Protein AF-A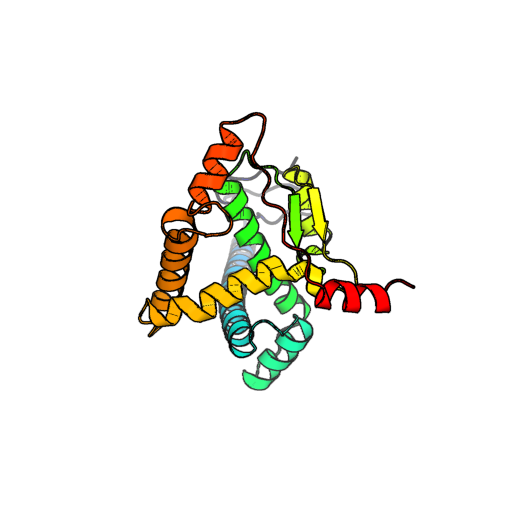0A349YNX0-F1 (afdb_monomer_lite)

Structure (mmCIF, N/CA/C/O backbone):
data_AF-A0A349YNX0-F1
#
_entry.id   AF-A0A349YNX0-F1
#
loop_
_atom_site.group_PDB
_atom_site.id
_atom_site.type_symbol
_atom_site.label_atom_id
_atom_site.label_alt_id
_atom_site.label_comp_id
_atom_site.label_asym_id
_atom_site.label_entity_id
_atom_site.label_seq_id
_atom_site.pdbx_PDB_ins_code
_atom_site.Cartn_x
_atom_site.Cartn_y
_atom_site.Cartn_z
_atom_site.occupancy
_atom_site.B_iso_or_equiv
_atom_site.auth_seq_id
_atom_site.auth_comp_id
_atom_site.auth_asym_id
_atom_site.auth_atom_id
_atom_site.pdbx_PDB_model_num
ATOM 1 N N . MET A 1 1 ? -2.231 28.593 16.234 1.00 31.50 1 MET A N 1
ATOM 2 C CA . MET A 1 1 ? -0.872 28.040 16.416 1.00 31.50 1 MET A CA 1
ATOM 3 C C . MET A 1 1 ? -0.968 26.924 17.454 1.00 31.50 1 MET A C 1
ATOM 5 O O . MET A 1 1 ? -1.123 27.228 18.629 1.00 31.50 1 MET A O 1
ATOM 9 N N . LYS A 1 2 ? -1.035 25.654 17.027 1.00 27.34 2 LYS A N 1
ATOM 10 C CA . LYS A 1 2 ? -1.048 24.500 17.945 1.00 27.34 2 LYS A CA 1
ATOM 11 C C . LYS A 1 2 ? 0.380 24.307 18.458 1.00 27.34 2 LYS A C 1
ATOM 13 O O . LYS A 1 2 ? 1.282 24.160 17.640 1.00 27.34 2 LYS A O 1
ATOM 18 N N . LYS A 1 3 ? 0.586 24.406 19.771 1.00 32.72 3 LYS A N 1
ATOM 19 C CA . LYS A 1 3 ? 1.890 24.200 20.412 1.00 32.72 3 LYS A CA 1
ATOM 20 C C . LYS A 1 3 ? 1.890 22.797 21.017 1.00 32.72 3 LYS A C 1
ATOM 22 O O . LYS A 1 3 ? 1.074 22.531 21.892 1.00 32.72 3 LYS A O 1
ATOM 27 N N . TYR A 1 4 ? 2.734 21.926 20.475 1.00 32.94 4 TYR A N 1
ATOM 28 C CA . TYR A 1 4 ? 2.980 20.572 20.968 1.00 32.94 4 TYR A CA 1
ATOM 29 C C . TYR A 1 4 ? 3.951 20.629 22.161 1.00 32.94 4 TYR A C 1
ATOM 31 O O . TYR A 1 4 ? 4.889 21.428 22.142 1.00 32.94 4 TYR A O 1
ATOM 39 N N . ASP A 1 5 ? 3.708 19.804 23.179 1.00 34.19 5 ASP A N 1
ATOM 40 C CA . ASP A 1 5 ? 4.679 19.417 24.213 1.00 34.19 5 ASP A CA 1
ATOM 41 C C . ASP A 1 5 ? 5.443 18.179 23.709 1.00 34.19 5 ASP A C 1
ATOM 43 O O . ASP A 1 5 ? 4.868 17.325 23.037 1.00 34.19 5 ASP A O 1
ATOM 47 N N . SER A 1 6 ? 6.726 18.095 24.054 1.00 40.53 6 SER A N 1
ATOM 48 C CA . SER A 1 6 ? 7.658 16.973 23.887 1.00 40.53 6 SER A CA 1
ATOM 49 C C . SER A 1 6 ? 7.164 15.547 24.203 1.00 40.53 6 SER A C 1
ATOM 51 O O . SER A 1 6 ? 7.862 14.614 23.817 1.00 40.53 6 SER A O 1
ATOM 53 N N . ASN A 1 7 ? 6.009 15.349 24.854 1.00 41.59 7 ASN A N 1
ATOM 54 C CA . ASN A 1 7 ? 5.479 14.021 25.215 1.00 41.59 7 ASN A CA 1
ATOM 55 C C . ASN A 1 7 ? 4.074 13.668 24.668 1.00 41.59 7 ASN A C 1
ATOM 57 O O . ASN A 1 7 ? 3.500 12.678 25.113 1.00 41.59 7 ASN A O 1
ATOM 61 N N . ASP A 1 8 ? 3.508 14.423 23.717 1.00 38.16 8 ASP A N 1
ATOM 62 C CA . ASP A 1 8 ? 2.264 14.070 22.986 1.00 38.16 8 ASP A CA 1
ATOM 63 C C . ASP A 1 8 ? 1.015 13.701 23.843 1.00 38.16 8 ASP A C 1
ATOM 65 O O . ASP A 1 8 ? 0.043 13.136 23.337 1.00 38.16 8 ASP A O 1
ATOM 69 N N . GLU A 1 9 ? 0.957 14.060 25.132 1.00 39.84 9 GLU A N 1
ATOM 70 C CA . GLU A 1 9 ? -0.250 13.879 25.949 1.00 39.84 9 GLU A CA 1
ATOM 71 C C . GLU A 1 9 ? -1.154 15.128 25.868 1.00 39.84 9 GLU A C 1
ATOM 73 O O . GLU A 1 9 ? -0.882 16.171 26.460 1.00 39.84 9 GLU A O 1
ATOM 78 N N . GLU A 1 10 ? -2.268 15.032 25.124 1.00 42.59 10 GLU A N 1
ATOM 79 C CA . GLU A 1 10 ? -3.348 16.035 25.125 1.00 42.59 10 GLU A CA 1
ATOM 80 C C . GLU A 1 10 ? -3.893 16.234 26.551 1.00 42.59 10 GLU A C 1
ATOM 82 O O . GLU A 1 10 ? -4.735 15.464 27.030 1.00 42.59 10 GLU A O 1
ATOM 87 N N . GLY A 1 11 ? -3.429 17.292 27.212 1.00 43.34 11 GLY A N 1
ATOM 88 C CA . GLY A 1 11 ? -3.969 17.782 28.467 1.00 43.34 11 GLY A CA 1
ATOM 89 C C . GLY A 1 11 ? -5.394 18.322 28.304 1.00 43.34 11 GLY A C 1
ATOM 90 O O . GLY A 1 11 ? -5.677 19.117 27.410 1.00 43.34 11 GLY A O 1
ATOM 91 N N . LEU A 1 12 ? -6.307 17.902 29.183 1.00 45.59 12 LEU A N 1
ATOM 92 C CA . LEU A 1 12 ? -7.697 18.367 29.213 1.00 45.59 12 LEU A CA 1
ATOM 93 C C . LEU A 1 12 ? -7.764 19.902 29.346 1.00 45.59 12 LEU A C 1
ATOM 95 O O . LEU A 1 12 ? -7.256 20.479 30.310 1.00 45.59 12 LEU A O 1
ATOM 99 N N . HIS A 1 13 ? -8.400 20.560 28.374 1.00 40.66 13 HIS A N 1
ATOM 100 C CA . HIS A 1 13 ? -8.677 21.997 28.402 1.00 40.66 13 HIS A CA 1
ATOM 101 C C . HIS A 1 13 ? -9.847 22.302 29.351 1.00 40.66 13 HIS A C 1
ATOM 103 O O . HIS A 1 13 ? -10.908 21.683 29.241 1.00 40.66 13 HIS A O 1
ATOM 109 N N . ASP A 1 14 ? -9.705 23.291 30.241 1.00 43.53 14 ASP A N 1
ATOM 110 C CA . ASP A 1 14 ? -10.876 23.911 30.871 1.00 43.53 14 ASP A CA 1
ATOM 111 C C . ASP A 1 14 ? -11.629 24.792 29.845 1.00 43.53 14 ASP A C 1
ATOM 113 O O . ASP A 1 14 ? -11.115 25.102 28.767 1.00 43.53 14 ASP A O 1
ATOM 117 N N . ARG A 1 15 ? -12.857 25.234 30.159 1.00 42.59 15 ARG A N 1
ATOM 118 C CA . ARG A 1 15 ? -13.664 26.097 29.262 1.00 42.59 15 ARG A CA 1
ATOM 119 C C . ARG A 1 15 ? -13.023 27.473 28.959 1.00 42.59 15 ARG A C 1
ATOM 121 O O . ARG A 1 15 ? -13.626 28.259 28.235 1.00 42.59 15 ARG A O 1
ATOM 128 N N . ARG A 1 16 ? -11.846 27.785 29.518 1.00 48.62 16 ARG A N 1
ATOM 129 C CA . ARG A 1 16 ? -11.095 29.044 29.382 1.00 48.62 16 ARG A CA 1
ATOM 130 C C . ARG A 1 16 ? -9.661 28.843 28.851 1.00 48.62 16 ARG A C 1
ATOM 132 O O . ARG A 1 16 ? -8.942 29.824 28.700 1.00 48.62 16 ARG A O 1
ATOM 139 N N . GLY A 1 17 ? -9.258 27.615 28.514 1.00 49.84 17 GLY A N 1
ATOM 140 C CA . GLY A 1 17 ? -7.968 27.301 27.898 1.00 49.84 17 GLY A CA 1
ATOM 141 C C . GLY A 1 17 ? -6.749 27.333 28.830 1.00 49.84 17 GLY A C 1
ATOM 142 O O . GLY A 1 17 ? -5.629 27.350 28.320 1.00 49.84 17 GLY A O 1
ATOM 143 N N . HIS A 1 18 ? -6.912 27.324 30.159 1.00 48.81 18 HIS A N 1
ATOM 144 C CA . HIS A 1 18 ? -5.773 27.290 31.090 1.00 48.81 18 HIS A CA 1
ATOM 145 C C . HIS A 1 18 ? -5.433 25.874 31.568 1.00 48.81 18 HIS A C 1
ATOM 147 O O . HIS A 1 18 ? -6.306 25.091 31.940 1.00 48.81 18 HIS A O 1
ATOM 153 N N . HIS A 1 19 ? -4.136 25.554 31.581 1.00 54.44 19 HIS A N 1
ATOM 154 C CA . HIS A 1 19 ? -3.622 24.276 32.061 1.00 54.44 19 HIS A CA 1
ATOM 155 C C . HIS A 1 19 ? -3.246 24.384 33.547 1.00 54.44 19 HIS A C 1
ATOM 157 O O . HIS A 1 19 ? -2.450 25.243 33.928 1.00 54.44 19 HIS A O 1
ATOM 163 N N . LYS A 1 20 ? -3.840 23.538 34.400 1.00 57.78 20 LYS A N 1
ATOM 164 C CA . LYS A 1 20 ? -3.436 23.404 35.808 1.00 57.78 20 LYS A CA 1
ATOM 165 C C . LYS A 1 20 ? -2.251 22.444 35.891 1.00 57.78 20 LYS A C 1
ATOM 167 O O . LYS A 1 20 ? -2.395 21.291 35.482 1.00 57.78 20 LYS A O 1
ATOM 172 N N . THR A 1 21 ? -1.133 22.931 36.422 1.00 58.25 21 THR A N 1
ATOM 173 C CA . THR A 1 21 ? 0.054 22.138 36.773 1.00 58.25 21 THR A CA 1
ATOM 174 C C . THR A 1 21 ? -0.306 21.106 37.853 1.00 58.25 21 THR A C 1
ATOM 176 O O . THR A 1 21 ? -1.230 21.354 38.626 1.00 58.25 21 THR A O 1
ATOM 179 N N . ASP A 1 22 ? 0.341 19.936 37.883 1.00 57.41 22 ASP A N 1
ATOM 180 C CA . ASP A 1 22 ? -0.080 18.780 38.708 1.00 57.41 22 ASP A CA 1
ATOM 181 C C . ASP A 1 22 ? -0.143 19.060 40.222 1.00 57.41 22 ASP A C 1
ATOM 183 O O . ASP A 1 22 ? -0.936 18.459 40.949 1.00 57.41 22 ASP A O 1
ATOM 187 N N . ASP A 1 23 ? 0.635 20.026 40.697 1.00 62.84 23 ASP A N 1
ATOM 188 C CA . ASP A 1 23 ? 0.637 20.605 42.044 1.00 62.84 23 ASP A CA 1
ATOM 189 C C . ASP A 1 23 ? -0.645 21.395 42.389 1.00 62.84 23 ASP A C 1
ATOM 191 O O . ASP A 1 23 ? -0.946 21.598 43.562 1.00 62.84 23 ASP A O 1
ATOM 195 N N . LYS A 1 24 ? -1.442 21.793 41.389 1.00 63.94 24 LYS A N 1
ATOM 196 C CA . LYS A 1 24 ? -2.710 22.542 41.528 1.00 63.94 24 LYS A CA 1
ATOM 197 C C . LYS A 1 24 ? -3.960 21.684 41.299 1.00 63.94 24 LYS A C 1
ATOM 199 O O . LYS A 1 24 ? -5.064 22.224 41.167 1.00 63.94 24 LYS A O 1
ATOM 204 N N . VAL A 1 25 ? -3.789 20.370 41.175 1.00 64.81 25 VAL A N 1
ATOM 205 C CA . VAL A 1 25 ? -4.842 19.412 40.821 1.00 64.81 25 VAL A CA 1
ATOM 206 C C . VAL A 1 25 ? -5.159 18.557 42.043 1.00 64.81 25 VAL A C 1
ATOM 208 O O . VAL A 1 25 ? -4.276 17.871 42.559 1.00 64.81 25 VAL A O 1
ATOM 211 N N . ASP A 1 26 ? -6.411 18.611 42.499 1.00 78.94 26 ASP A N 1
ATOM 212 C CA . ASP A 1 26 ? -6.897 17.765 43.591 1.00 78.94 26 ASP A CA 1
ATOM 213 C C . ASP A 1 26 ? -6.900 16.273 43.206 1.00 78.94 26 ASP A C 1
ATOM 215 O O . ASP A 1 26 ? -6.782 15.894 42.037 1.00 78.94 26 ASP A O 1
ATOM 219 N N . GLU A 1 27 ? -7.003 15.403 44.209 1.00 79.25 27 GLU A N 1
ATOM 220 C CA . GLU A 1 27 ? -6.948 13.949 44.025 1.00 79.25 27 GLU A CA 1
ATOM 221 C C . GLU A 1 27 ? -8.047 13.427 43.083 1.00 79.25 27 GLU A C 1
ATOM 223 O O . GLU A 1 27 ? -7.797 12.550 42.255 1.00 79.25 27 GLU A O 1
ATOM 228 N N . LEU A 1 28 ? -9.246 14.019 43.131 1.00 77.25 28 LEU A N 1
ATOM 229 C CA . LEU A 1 28 ? -10.367 13.639 42.272 1.00 77.25 28 LEU A CA 1
ATOM 230 C C . LEU A 1 28 ? -10.074 13.929 40.794 1.00 77.25 28 LEU A C 1
ATOM 232 O O . LEU A 1 28 ? -10.371 13.111 39.920 1.00 77.25 28 LEU A O 1
ATOM 236 N N . GLU A 1 29 ? -9.492 15.085 40.495 1.00 74.75 29 GLU A N 1
ATOM 237 C CA . GLU A 1 29 ? -9.129 15.477 39.140 1.00 74.75 29 GLU A CA 1
ATOM 238 C C . GLU A 1 29 ? -7.918 14.678 38.623 1.00 74.75 29 GLU A C 1
ATOM 240 O O . GLU A 1 29 ? -7.895 14.309 37.445 1.00 74.75 29 GLU A O 1
ATOM 245 N N . ARG A 1 30 ? -6.971 14.292 39.493 1.00 75.19 30 ARG A N 1
ATOM 246 C CA . ARG A 1 30 ? -5.906 13.327 39.145 1.00 75.19 30 ARG A CA 1
ATOM 247 C C . ARG A 1 30 ? -6.486 11.970 38.745 1.00 75.19 30 ARG A C 1
ATOM 249 O O . ARG A 1 30 ? -6.187 11.479 37.657 1.00 75.19 30 ARG A O 1
ATOM 256 N N . LEU A 1 31 ? -7.389 11.416 39.555 1.00 79.06 31 LEU A N 1
ATOM 257 C CA . LEU A 1 31 ? -8.053 10.140 39.269 1.00 79.06 31 LEU A CA 1
ATOM 258 C C . LEU A 1 31 ? -8.890 10.186 37.984 1.00 79.06 31 LEU A C 1
ATOM 260 O O . LEU A 1 31 ? -8.955 9.198 37.253 1.00 79.06 31 LEU A O 1
ATOM 264 N N . ARG A 1 32 ? -9.519 11.327 37.666 1.00 75.81 32 ARG A N 1
ATOM 265 C CA . ARG A 1 32 ? -10.238 11.528 36.393 1.00 75.81 32 ARG A CA 1
ATOM 266 C C . ARG A 1 32 ? -9.302 11.512 35.189 1.00 75.81 32 ARG A C 1
ATOM 268 O O . ARG A 1 32 ? -9.630 10.873 34.187 1.00 75.81 32 ARG A O 1
ATOM 275 N N . ARG A 1 33 ? -8.155 12.193 35.279 1.00 73.88 33 ARG A N 1
ATOM 276 C CA . ARG A 1 33 ? -7.121 12.193 34.231 1.00 73.88 33 ARG A CA 1
ATOM 277 C C . ARG A 1 33 ? -6.579 10.787 34.002 1.00 73.88 33 ARG A C 1
ATOM 279 O O . ARG A 1 33 ? -6.528 10.331 32.861 1.00 73.88 33 ARG A O 1
ATOM 286 N N . GLU A 1 34 ? -6.258 10.076 35.077 1.00 77.12 34 GLU A N 1
ATOM 287 C CA . GLU A 1 34 ? -5.779 8.697 35.010 1.00 77.12 34 GLU A CA 1
ATOM 288 C C . GLU A 1 34 ? -6.833 7.755 34.413 1.00 77.12 34 GLU A C 1
ATOM 290 O O . GLU A 1 34 ? -6.529 6.991 33.499 1.00 77.12 34 GLU A O 1
ATOM 295 N N . ASN A 1 35 ? -8.102 7.879 34.815 1.00 78.88 35 ASN A N 1
ATOM 296 C CA . ASN A 1 35 ? -9.200 7.126 34.203 1.00 78.88 35 ASN A CA 1
ATOM 297 C C . ASN A 1 35 ? -9.313 7.379 32.697 1.00 78.88 35 ASN A C 1
ATOM 299 O O . ASN A 1 35 ? -9.552 6.451 31.924 1.00 78.88 35 ASN A O 1
ATOM 303 N N . LEU A 1 36 ? -9.168 8.633 32.264 1.00 71.62 36 LEU A N 1
ATOM 304 C CA . LEU A 1 36 ? -9.209 8.974 30.847 1.00 71.62 36 LEU A CA 1
ATOM 305 C C . LEU A 1 36 ? -8.031 8.346 30.093 1.00 71.62 36 LEU A C 1
ATOM 307 O O . LEU A 1 36 ? -8.226 7.802 29.006 1.00 71.62 36 LEU A O 1
ATOM 311 N N . ARG A 1 37 ? -6.831 8.378 30.681 1.00 71.88 37 ARG A N 1
ATOM 312 C CA . ARG A 1 37 ? -5.627 7.748 30.129 1.00 71.88 37 ARG A CA 1
ATOM 313 C C . ARG A 1 37 ? -5.799 6.238 29.987 1.00 71.88 37 ARG A C 1
ATOM 315 O O . ARG A 1 37 ? -5.567 5.703 28.908 1.00 71.88 37 ARG A O 1
ATOM 322 N N . LEU A 1 38 ? -6.288 5.565 31.027 1.00 78.81 38 LEU A N 1
ATOM 323 C CA . LEU A 1 38 ? -6.562 4.127 30.998 1.00 78.81 38 LEU A CA 1
ATOM 324 C C . LEU A 1 38 ? -7.629 3.777 29.954 1.00 78.81 38 LEU A C 1
ATOM 326 O O . LEU A 1 38 ? -7.450 2.836 29.185 1.00 78.81 38 LEU A O 1
ATOM 330 N N . LYS A 1 39 ? -8.705 4.568 29.847 1.00 73.38 39 LYS A N 1
ATOM 331 C CA . LYS A 1 39 ? -9.719 4.389 28.795 1.00 73.38 39 LYS A CA 1
ATOM 332 C C . LYS A 1 39 ? -9.131 4.520 27.390 1.00 73.38 39 LYS A C 1
ATOM 334 O O . LYS A 1 39 ? -9.483 3.722 26.526 1.00 73.38 39 LYS A O 1
ATOM 339 N N . ARG A 1 40 ? -8.224 5.480 27.164 1.00 69.81 40 ARG A N 1
ATOM 340 C CA . ARG A 1 40 ? -7.510 5.628 25.882 1.00 69.81 40 ARG A CA 1
ATOM 341 C C . ARG A 1 40 ? -6.650 4.402 25.578 1.00 69.81 40 ARG A C 1
ATOM 343 O O . ARG A 1 40 ? -6.757 3.865 24.483 1.00 69.81 40 ARG A O 1
ATOM 350 N N . GLN A 1 41 ? -5.877 3.918 26.551 1.00 74.00 41 GLN A N 1
ATOM 351 C CA . GLN A 1 41 ? -5.048 2.718 26.384 1.00 74.00 41 GLN A CA 1
ATOM 352 C C . GLN A 1 41 ? -5.884 1.471 26.067 1.00 74.00 41 GLN A C 1
ATOM 354 O O . GLN A 1 41 ? -5.491 0.655 25.234 1.00 74.00 41 GLN A O 1
ATOM 359 N N . ILE A 1 42 ? -7.051 1.324 26.702 1.00 80.75 42 ILE A N 1
ATOM 360 C CA . ILE A 1 42 ? -7.992 0.238 26.399 1.00 80.75 42 ILE A CA 1
ATOM 361 C C . ILE A 1 42 ? -8.526 0.381 24.966 1.00 80.75 42 ILE A C 1
ATOM 363 O O . ILE A 1 42 ? -8.484 -0.586 24.207 1.00 80.75 42 ILE A O 1
ATOM 367 N N . GLU A 1 43 ? -8.969 1.578 24.559 1.00 80.19 43 GLU A N 1
ATOM 368 C CA . GLU A 1 43 ? -9.452 1.811 23.189 1.00 80.19 43 GLU A CA 1
ATOM 369 C C . GLU A 1 43 ? -8.356 1.542 22.143 1.00 80.19 43 GLU A C 1
ATOM 371 O O . GLU A 1 43 ? -8.642 1.003 21.072 1.00 80.19 43 GLU A O 1
ATOM 376 N N . GLU A 1 44 ? -7.104 1.897 22.432 1.00 74.06 44 GLU A N 1
ATOM 377 C CA . GLU A 1 44 ? -5.958 1.612 21.567 1.00 74.06 44 GLU A CA 1
ATOM 378 C C . GLU A 1 44 ? -5.701 0.119 21.417 1.00 74.06 44 GLU A C 1
ATOM 380 O O . GLU A 1 44 ? -5.589 -0.341 20.280 1.00 74.06 44 GLU A O 1
ATOM 385 N N . LYS A 1 45 ? -5.690 -0.646 22.515 1.00 80.44 45 LYS A N 1
ATOM 386 C CA . LYS A 1 45 ? -5.559 -2.110 22.454 1.00 80.44 45 LYS A CA 1
ATOM 387 C C . LYS A 1 45 ? -6.666 -2.738 21.610 1.00 80.44 45 LYS A C 1
ATOM 389 O O . LYS A 1 45 ? -6.374 -3.483 20.680 1.00 80.44 45 LYS A O 1
ATOM 394 N N . GLU A 1 46 ? -7.921 -2.354 21.837 1.00 86.31 46 GLU A N 1
ATOM 395 C CA . GLU A 1 46 ? -9.041 -2.837 21.021 1.00 86.31 46 GLU A CA 1
ATOM 396 C C . GLU A 1 46 ? -8.927 -2.428 19.542 1.00 86.31 46 GLU A C 1
ATOM 398 O O . GLU A 1 46 ? -9.366 -3.153 18.650 1.00 86.31 46 GLU A O 1
ATOM 403 N N . ASN A 1 47 ? -8.386 -1.239 19.253 1.00 85.94 47 ASN A N 1
ATOM 404 C CA . ASN A 1 47 ? -8.175 -0.792 17.878 1.00 85.94 47 ASN A CA 1
ATOM 405 C C . ASN A 1 47 ? -7.054 -1.583 17.190 1.00 85.94 47 ASN A C 1
ATOM 407 O O . ASN A 1 47 ? -7.142 -1.777 15.979 1.00 85.94 47 ASN A O 1
ATOM 411 N N . ILE A 1 48 ? -6.031 -2.023 17.929 1.00 79.81 48 ILE A N 1
ATOM 412 C CA . ILE A 1 48 ? -4.967 -2.901 17.424 1.00 79.81 48 ILE A CA 1
ATOM 413 C C . ILE A 1 48 ? -5.553 -4.269 17.072 1.00 79.81 48 ILE A C 1
ATOM 415 O O . ILE A 1 48 ? -5.402 -4.703 15.932 1.00 79.81 48 ILE A O 1
ATOM 419 N N . GLU A 1 49 ? -6.312 -4.880 17.985 1.00 87.81 49 GLU A N 1
ATOM 420 C CA . GLU A 1 49 ? -7.002 -6.156 17.736 1.00 87.81 49 GLU A CA 1
ATOM 421 C C . GLU A 1 49 ? -7.949 -6.059 16.529 1.00 87.81 49 GLU A C 1
ATOM 423 O O . GLU A 1 49 ? -7.968 -6.917 15.647 1.00 87.81 49 GLU A O 1
ATOM 428 N N . LEU A 1 50 ? -8.719 -4.970 16.429 1.00 90.75 50 LEU A N 1
ATOM 429 C CA . LEU A 1 50 ? -9.595 -4.744 15.281 1.00 90.75 50 LEU A CA 1
ATOM 430 C C . LEU A 1 50 ? -8.803 -4.518 13.983 1.00 90.75 50 LEU A C 1
ATOM 432 O O . LEU A 1 50 ? -9.252 -4.934 12.919 1.00 90.75 50 LEU A O 1
ATOM 436 N N . ALA A 1 51 ? -7.634 -3.877 14.035 1.00 86.00 51 ALA A N 1
ATOM 437 C CA . ALA A 1 51 ? -6.769 -3.719 12.867 1.00 86.00 51 ALA A CA 1
ATOM 438 C C . ALA A 1 51 ? -6.169 -5.055 12.402 1.00 86.00 51 ALA A C 1
ATOM 440 O O . ALA A 1 51 ? -5.968 -5.243 11.204 1.00 86.00 51 ALA A O 1
ATOM 441 N N . GLU A 1 52 ? -5.881 -5.975 13.321 1.00 86.81 52 GLU A N 1
ATOM 442 C CA . GLU A 1 52 ? -5.468 -7.348 13.008 1.00 86.81 52 GLU A CA 1
ATOM 443 C C . GLU A 1 52 ? -6.594 -8.122 12.327 1.00 86.81 52 GLU A C 1
ATOM 445 O O . GLU A 1 52 ? -6.380 -8.646 11.237 1.00 86.81 52 GLU A O 1
ATOM 450 N N . LEU A 1 53 ? -7.812 -8.077 12.875 1.00 90.94 53 LEU A N 1
ATOM 451 C CA . LEU A 1 53 ? -8.988 -8.685 12.242 1.00 90.94 53 LEU A CA 1
ATOM 452 C C . LEU A 1 53 ? -9.263 -8.101 10.854 1.00 90.94 53 LEU A C 1
ATOM 454 O O . LEU A 1 53 ? -9.545 -8.833 9.912 1.00 90.94 53 LEU A O 1
ATOM 458 N N . ILE A 1 54 ? -9.166 -6.780 10.703 1.00 89.88 54 ILE A N 1
ATOM 459 C CA . ILE A 1 54 ? -9.325 -6.131 9.398 1.00 89.88 54 ILE A CA 1
ATOM 460 C C . ILE A 1 54 ? -8.304 -6.678 8.400 1.00 89.88 54 ILE A C 1
ATOM 462 O O . ILE A 1 54 ? -8.700 -6.989 7.284 1.00 89.88 54 ILE A O 1
ATOM 466 N N . ARG A 1 55 ? -7.028 -6.818 8.786 1.00 82.69 55 ARG A N 1
ATOM 467 C CA . ARG A 1 55 ? -5.982 -7.374 7.912 1.00 82.69 55 ARG A CA 1
ATOM 468 C C . ARG A 1 55 ? -6.257 -8.832 7.546 1.00 82.69 55 ARG A C 1
ATOM 470 O O . ARG A 1 55 ? -6.231 -9.163 6.370 1.00 82.69 55 ARG A O 1
ATOM 477 N N . GLU A 1 56 ? -6.602 -9.665 8.526 1.00 88.00 56 GLU A N 1
ATOM 478 C CA . GLU A 1 56 ? -6.919 -11.082 8.309 1.00 88.00 56 GLU A CA 1
ATOM 479 C C . GLU A 1 56 ? -8.060 -11.266 7.296 1.00 88.00 56 GLU A C 1
ATOM 481 O O . GLU A 1 56 ? -7.966 -12.080 6.377 1.00 88.00 56 GLU A O 1
ATOM 486 N N . TYR A 1 57 ? -9.146 -10.501 7.444 1.00 88.25 57 TYR A N 1
ATOM 487 C CA . TYR A 1 57 ? -10.282 -10.578 6.527 1.00 88.25 57 TYR A CA 1
ATOM 488 C C . TYR A 1 57 ? -9.968 -9.957 5.168 1.00 88.25 57 TYR A C 1
ATOM 490 O O . TYR A 1 57 ? -10.427 -10.467 4.149 1.00 88.25 57 TYR A O 1
ATOM 498 N N . ASP A 1 58 ? -9.197 -8.876 5.127 1.00 81.69 58 ASP A N 1
ATOM 499 C CA . ASP A 1 58 ? -8.765 -8.282 3.866 1.00 81.69 58 ASP A CA 1
ATOM 500 C C . ASP A 1 58 ? -7.961 -9.293 3.035 1.00 81.69 58 ASP A C 1
ATOM 502 O O . ASP A 1 58 ? -8.292 -9.530 1.873 1.00 81.69 58 ASP A O 1
ATOM 506 N N . ASP A 1 59 ? -7.018 -9.999 3.664 1.00 74.31 59 ASP A N 1
ATOM 507 C CA . ASP A 1 59 ? -6.232 -11.062 3.031 1.00 74.31 59 ASP A CA 1
ATOM 508 C C . ASP A 1 59 ? -7.107 -12.259 2.624 1.00 74.31 59 ASP A C 1
ATOM 510 O O . ASP A 1 59 ? -7.049 -12.718 1.479 1.00 74.31 59 ASP A O 1
ATOM 514 N N . ARG A 1 60 ? -7.980 -12.739 3.525 1.00 84.00 60 ARG A N 1
ATOM 515 C CA . ARG A 1 60 ? -8.884 -13.880 3.274 1.00 84.00 60 ARG A CA 1
ATOM 516 C C . ARG A 1 60 ? -9.778 -13.664 2.056 1.00 84.00 60 ARG A C 1
ATOM 518 O O . ARG A 1 60 ? -10.107 -14.620 1.358 1.00 84.00 60 ARG A O 1
ATOM 525 N N . PHE A 1 61 ? -10.199 -12.425 1.820 1.00 78.06 61 PHE A N 1
ATOM 526 C CA . PHE A 1 61 ? -11.093 -12.069 0.723 1.00 78.06 61 PHE A CA 1
ATOM 527 C C . PHE A 1 61 ? -10.375 -11.355 -0.425 1.00 78.06 61 PHE A C 1
ATOM 529 O O . PHE A 1 61 ? -11.029 -10.687 -1.223 1.00 78.06 61 PHE A O 1
ATOM 536 N N . TYR A 1 62 ? -9.054 -11.510 -0.551 1.00 70.44 62 TYR A N 1
ATOM 537 C CA . TYR A 1 62 ? -8.269 -10.968 -1.664 1.00 70.44 62 TYR A CA 1
ATOM 538 C C . TYR A 1 62 ? -8.466 -9.456 -1.879 1.00 70.44 62 TYR A C 1
ATOM 540 O O . TYR A 1 62 ? -8.504 -8.985 -3.016 1.00 70.44 62 TYR A O 1
ATOM 548 N N . HIS A 1 63 ? -8.610 -8.703 -0.789 1.00 71.25 63 HIS A N 1
ATOM 549 C CA . HIS A 1 63 ? -8.774 -7.246 -0.756 1.00 71.25 63 HIS A CA 1
ATOM 550 C C . HIS A 1 63 ? -10.045 -6.709 -1.438 1.00 71.25 63 HIS A C 1
ATOM 552 O O . HIS A 1 63 ? -10.162 -5.516 -1.706 1.00 71.25 63 HIS A O 1
ATOM 558 N N . ILE A 1 64 ? -11.046 -7.557 -1.710 1.00 72.06 64 ILE A N 1
ATOM 559 C CA . ILE A 1 64 ? -12.288 -7.119 -2.380 1.00 72.06 64 ILE A CA 1
ATOM 560 C C . ILE A 1 64 ? -13.290 -6.453 -1.419 1.00 72.06 64 ILE A C 1
ATOM 562 O O . ILE A 1 64 ? -14.359 -5.988 -1.836 1.00 72.06 64 ILE A O 1
ATOM 566 N N . LEU A 1 65 ? -13.019 -6.470 -0.109 1.00 74.62 65 LEU A N 1
ATOM 567 C CA . LEU A 1 65 ? -13.972 -6.046 0.913 1.00 74.62 65 LEU A CA 1
ATOM 568 C C . LEU A 1 65 ? -13.767 -4.590 1.337 1.00 74.62 65 LEU A C 1
ATOM 570 O O . LEU A 1 65 ? -12.980 -4.269 2.220 1.00 74.62 65 LEU A O 1
ATOM 574 N N . GLY A 1 66 ? -14.622 -3.702 0.828 1.00 78.50 66 GLY A N 1
ATOM 575 C CA . GLY A 1 66 ? -14.767 -2.360 1.398 1.00 78.50 66 GLY A CA 1
ATOM 576 C C . GLY A 1 66 ? -15.304 -2.374 2.842 1.00 78.50 66 GLY A C 1
ATOM 577 O O . GLY A 1 66 ? -15.974 -3.318 3.274 1.00 78.50 66 GLY A O 1
ATOM 578 N N . TYR A 1 67 ? -15.100 -1.272 3.579 1.00 86.19 67 TYR A N 1
ATOM 579 C CA . TYR A 1 67 ? -15.363 -1.183 5.030 1.00 86.19 67 TYR A CA 1
ATOM 580 C C . TYR A 1 67 ? -16.765 -1.629 5.477 1.00 86.19 67 TYR A C 1
ATOM 582 O O . TYR A 1 67 ? -16.927 -2.130 6.588 1.00 86.19 67 TYR A O 1
ATOM 590 N N . ARG A 1 68 ? -17.797 -1.456 4.637 1.00 88.00 68 ARG A N 1
ATOM 591 C CA . ARG A 1 68 ? -19.172 -1.876 4.957 1.00 88.00 68 ARG A CA 1
ATOM 592 C C . ARG A 1 68 ? -19.295 -3.393 5.027 1.00 88.00 68 ARG A C 1
ATOM 594 O O . ARG A 1 68 ? -19.868 -3.902 5.983 1.00 88.00 68 ARG A O 1
ATOM 601 N N . ARG A 1 69 ? -18.745 -4.102 4.036 1.00 88.75 69 ARG A N 1
ATOM 602 C CA . ARG A 1 69 ? -18.723 -5.568 4.044 1.00 88.75 69 ARG A CA 1
ATOM 603 C C . ARG A 1 69 ? -17.777 -6.063 5.128 1.00 88.75 69 ARG A C 1
ATOM 605 O O . ARG A 1 69 ? -18.196 -6.895 5.916 1.00 88.75 69 ARG A O 1
ATOM 612 N N . MET A 1 70 ? -16.599 -5.455 5.259 1.00 91.38 70 MET A N 1
ATOM 613 C CA . MET A 1 70 ? -15.667 -5.748 6.352 1.00 91.38 70 MET A CA 1
ATOM 614 C C . MET A 1 70 ? -16.358 -5.687 7.725 1.00 91.38 70 MET A C 1
ATOM 616 O O . MET A 1 70 ? -16.235 -6.601 8.528 1.00 91.38 70 MET A O 1
ATOM 620 N N . THR A 1 71 ? -17.185 -4.658 7.955 1.00 93.88 71 THR A N 1
ATOM 621 C CA . THR A 1 71 ? -17.974 -4.519 9.191 1.00 93.88 71 THR A CA 1
ATOM 622 C C . THR A 1 71 ? -18.940 -5.674 9.409 1.00 93.88 71 THR A C 1
ATOM 624 O O . THR A 1 71 ? -18.994 -6.217 10.507 1.00 93.88 71 THR A O 1
ATOM 627 N N . VAL A 1 72 ? -19.709 -6.045 8.383 1.00 93.31 72 VAL A N 1
ATOM 628 C CA . VAL A 1 72 ? -20.686 -7.138 8.486 1.00 93.31 72 VAL A CA 1
ATOM 629 C C . VAL A 1 72 ? -19.985 -8.459 8.784 1.00 93.31 72 VAL A C 1
ATOM 631 O O . VAL A 1 72 ? -20.413 -9.180 9.678 1.00 93.31 72 VAL A O 1
ATOM 634 N N . TRP A 1 73 ? -18.898 -8.750 8.072 1.00 92.69 73 TRP A N 1
ATOM 635 C CA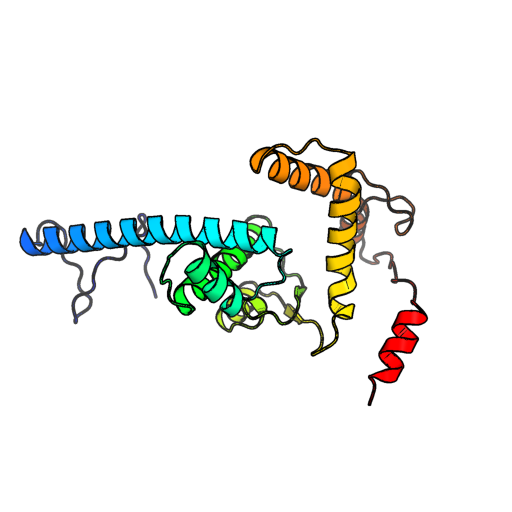 . TRP A 1 73 ? -18.171 -10.008 8.207 1.00 92.69 73 TRP A CA 1
ATOM 636 C C . TRP A 1 73 ? -17.485 -10.122 9.569 1.00 92.69 73 TRP A C 1
ATOM 638 O O . TRP A 1 73 ? -17.745 -11.087 10.281 1.00 92.69 73 TRP A O 1
ATOM 648 N N . ILE A 1 74 ? -16.708 -9.117 9.980 1.00 93.94 74 ILE A N 1
ATOM 649 C CA . ILE A 1 74 ? -16.040 -9.127 11.291 1.00 93.94 74 ILE A CA 1
ATOM 650 C C . ILE A 1 74 ? -17.066 -9.259 12.421 1.00 93.94 74 ILE A C 1
ATOM 652 O O . ILE A 1 74 ? -16.892 -10.071 13.325 1.00 93.94 74 ILE A O 1
ATOM 656 N N . ASN A 1 75 ? -18.161 -8.494 12.383 1.00 94.94 75 ASN A N 1
ATOM 657 C CA . ASN A 1 75 ? -19.164 -8.568 13.445 1.00 94.94 75 ASN A CA 1
ATOM 658 C C . ASN A 1 75 ? -19.843 -9.941 13.498 1.00 94.94 75 ASN A C 1
ATOM 660 O O . ASN A 1 75 ? -19.990 -10.509 14.579 1.00 94.94 75 ASN A O 1
ATOM 664 N N . HIS A 1 76 ? -20.214 -10.492 12.340 1.00 92.62 76 HIS A N 1
ATOM 665 C CA . HIS A 1 76 ? -20.903 -11.775 12.260 1.00 92.62 76 HIS A CA 1
ATOM 666 C C . HIS A 1 76 ? -20.021 -12.942 12.712 1.00 92.62 76 HIS A C 1
ATOM 668 O O . HIS A 1 76 ? -20.410 -13.702 13.594 1.00 92.62 76 HIS A O 1
ATOM 674 N N . PHE A 1 77 ? -18.830 -13.076 12.133 1.00 92.62 77 PHE A N 1
ATOM 675 C CA . PHE A 1 77 ? -17.994 -14.260 12.324 1.00 92.62 77 PHE A CA 1
ATOM 676 C C . PHE A 1 77 ? -17.168 -14.227 13.612 1.00 92.62 77 PHE A C 1
ATOM 678 O O . PHE A 1 77 ? -16.807 -15.283 14.122 1.00 92.62 77 PHE A O 1
ATOM 685 N N . ASN A 1 78 ? -16.893 -13.046 14.174 1.00 93.19 78 ASN A N 1
ATOM 686 C CA . ASN A 1 78 ? -16.150 -12.922 15.432 1.00 93.19 78 ASN A CA 1
ATOM 687 C C . ASN A 1 78 ? -17.058 -12.641 16.642 1.00 93.19 78 ASN A C 1
ATOM 689 O O . ASN A 1 78 ? -16.546 -12.419 17.740 1.00 93.19 78 ASN A O 1
ATOM 693 N N . GLY A 1 79 ? -18.386 -12.614 16.462 1.00 92.50 79 GLY A N 1
ATOM 694 C CA . GLY A 1 79 ? -19.338 -12.307 17.537 1.00 92.50 79 GLY A CA 1
ATOM 695 C C . GLY A 1 79 ? -19.137 -10.907 18.127 1.00 92.50 79 GLY A C 1
ATOM 696 O O . GLY A 1 79 ? -19.286 -10.701 19.331 1.00 92.50 79 GLY A O 1
ATOM 697 N N . LYS A 1 80 ? -18.728 -9.945 17.293 1.00 92.31 80 LYS A N 1
ATOM 698 C CA . LYS A 1 80 ? -18.415 -8.565 17.694 1.00 92.31 80 LYS A CA 1
ATOM 699 C C . LYS A 1 80 ? -19.518 -7.607 17.245 1.00 92.31 80 LYS A C 1
ATOM 701 O O . LYS A 1 80 ? -20.315 -7.913 16.369 1.00 92.31 80 LYS A O 1
ATOM 706 N N . ASN A 1 81 ? -19.529 -6.408 17.824 1.00 93.00 81 ASN A N 1
ATOM 707 C CA . ASN A 1 81 ? -20.475 -5.338 17.484 1.00 93.00 81 ASN A CA 1
ATOM 708 C C . ASN A 1 81 ? -19.745 -4.015 17.219 1.00 93.00 81 ASN A C 1
ATOM 710 O O . ASN A 1 81 ? -20.057 -2.970 17.791 1.00 93.00 81 ASN A O 1
ATOM 714 N N . TYR A 1 82 ? -18.726 -4.047 16.364 1.00 92.75 82 TYR A N 1
ATOM 715 C CA . TYR A 1 82 ? -17.990 -2.846 16.005 1.00 92.75 82 TYR A CA 1
ATOM 716 C C . TYR A 1 82 ? -18.843 -1.905 15.155 1.00 92.75 82 TYR A C 1
ATOM 718 O O . TYR A 1 82 ? -19.513 -2.299 14.198 1.00 92.75 82 TYR A O 1
ATOM 726 N N . ASN A 1 83 ? -18.769 -0.616 15.482 1.00 92.69 83 ASN A N 1
ATOM 727 C CA . ASN A 1 83 ? -19.390 0.430 14.684 1.00 92.69 83 ASN A CA 1
ATOM 728 C C . ASN A 1 83 ? -18.702 0.532 13.309 1.00 92.69 83 ASN A C 1
ATOM 730 O O . ASN A 1 83 ? -17.475 0.628 13.232 1.00 92.69 83 ASN A O 1
ATOM 734 N N . LYS A 1 84 ? -19.486 0.616 12.225 1.00 91.00 84 LYS A N 1
ATOM 735 C CA . LYS A 1 84 ? -18.972 0.765 10.848 1.00 91.00 84 LYS A CA 1
ATOM 736 C C . LYS A 1 84 ? -17.979 1.922 10.676 1.00 91.00 84 LYS A C 1
ATOM 738 O O . LYS A 1 84 ? -17.018 1.809 9.920 1.00 91.00 84 LYS A O 1
ATOM 743 N N . ASN A 1 85 ? -18.182 3.027 11.396 1.00 88.69 85 ASN A N 1
ATOM 744 C CA . ASN A 1 85 ? -17.306 4.196 11.350 1.00 88.69 85 ASN A CA 1
ATOM 745 C C . ASN A 1 85 ? -15.973 3.930 12.067 1.00 88.69 85 ASN A C 1
ATOM 747 O O . ASN A 1 85 ? -14.952 4.484 11.663 1.00 88.69 85 ASN A O 1
ATOM 751 N N . ARG A 1 86 ? -15.960 3.064 13.094 1.00 88.94 86 ARG A N 1
ATOM 752 C CA . ARG A 1 86 ? -14.731 2.630 13.779 1.00 88.94 86 ARG A CA 1
ATOM 753 C C . ARG A 1 86 ? -13.864 1.803 12.831 1.00 88.94 86 ARG A C 1
ATOM 755 O O . ARG A 1 86 ? -12.693 2.128 12.666 1.00 88.94 86 ARG A O 1
ATOM 762 N N . ILE A 1 87 ? -14.458 0.829 12.138 1.00 89.25 87 ILE A N 1
ATOM 763 C CA . ILE A 1 87 ? -13.768 0.011 11.124 1.00 89.25 87 ILE A CA 1
ATOM 764 C C . ILE A 1 87 ? -13.256 0.881 9.978 1.00 89.25 87 ILE A C 1
ATOM 766 O O . ILE A 1 87 ? -12.074 0.833 9.648 1.00 89.25 87 ILE A O 1
ATOM 770 N N . HIS A 1 88 ? -14.110 1.753 9.436 1.00 85.56 88 HIS A N 1
ATOM 771 C CA . HIS A 1 88 ? -13.720 2.711 8.402 1.00 85.56 88 HIS A CA 1
ATOM 772 C C . HIS A 1 88 ? -12.505 3.555 8.815 1.00 85.56 88 HIS A C 1
ATOM 774 O O . HIS A 1 88 ? -11.559 3.713 8.045 1.00 85.56 88 HIS A O 1
ATOM 780 N N . ARG A 1 89 ? -12.511 4.086 10.046 1.00 85.31 89 ARG A N 1
ATOM 781 C CA . ARG A 1 89 ? -11.416 4.891 10.600 1.00 85.31 89 ARG A CA 1
ATOM 782 C C . ARG A 1 89 ? -10.116 4.094 10.699 1.00 85.31 89 ARG A C 1
ATOM 784 O O . ARG A 1 89 ? -9.068 4.641 10.375 1.00 85.31 89 ARG A O 1
ATOM 791 N N . ILE A 1 90 ? -10.174 2.836 11.130 1.00 84.94 90 ILE A N 1
ATOM 792 C CA . ILE A 1 90 ? -8.988 1.979 11.268 1.00 84.94 90 ILE A CA 1
ATOM 793 C C . ILE A 1 90 ? -8.420 1.605 9.896 1.00 84.94 90 ILE A C 1
ATOM 795 O O . ILE A 1 90 ? -7.236 1.834 9.665 1.00 84.94 90 ILE A O 1
ATOM 799 N N . MET A 1 91 ? -9.258 1.158 8.953 1.00 82.81 91 MET A N 1
ATOM 800 C CA . MET A 1 91 ? -8.832 0.882 7.570 1.00 82.81 91 MET A CA 1
ATOM 801 C C . MET A 1 91 ? -8.156 2.100 6.930 1.00 82.81 91 MET A C 1
ATOM 803 O O . MET A 1 91 ? -7.122 1.989 6.278 1.00 82.81 91 MET A O 1
ATOM 807 N N . LYS A 1 92 ? -8.713 3.293 7.162 1.00 80.06 92 LYS A N 1
ATOM 808 C CA . LYS A 1 92 ? -8.147 4.549 6.670 1.00 80.06 92 LYS A CA 1
ATOM 809 C C . LYS A 1 92 ? -6.798 4.890 7.313 1.00 80.06 92 LYS A C 1
ATOM 811 O O . LYS A 1 92 ? -5.903 5.359 6.615 1.00 80.06 92 LYS A O 1
ATOM 816 N N . LYS A 1 93 ? -6.640 4.657 8.623 1.00 77.69 93 LYS A N 1
ATOM 817 C CA . LYS A 1 93 ? -5.374 4.894 9.340 1.00 77.69 93 LYS A CA 1
ATOM 818 C C . LYS A 1 93 ? -4.227 4.061 8.763 1.00 77.69 93 LYS A C 1
ATOM 820 O O . LYS A 1 93 ? -3.137 4.603 8.630 1.00 77.69 93 LYS A O 1
ATOM 825 N N . LEU A 1 94 ? -4.475 2.808 8.375 1.00 71.94 94 LEU A N 1
ATOM 826 C CA . LEU A 1 94 ? -3.446 1.941 7.783 1.00 71.94 94 LEU A CA 1
ATOM 827 C C . LEU A 1 94 ? -2.866 2.540 6.493 1.00 71.94 94 LEU A C 1
ATOM 829 O O . LEU A 1 94 ? -1.651 2.645 6.352 1.00 71.94 94 LEU A O 1
ATOM 833 N N . VAL A 1 95 ? -3.727 3.023 5.591 1.00 74.31 95 VAL A N 1
ATOM 834 C CA . VAL A 1 95 ? -3.291 3.684 4.346 1.00 74.31 95 VAL A CA 1
ATOM 835 C C . VAL A 1 95 ? -2.487 4.952 4.640 1.00 74.31 95 VAL A C 1
ATOM 837 O O . VAL A 1 95 ? -1.468 5.211 4.002 1.00 74.31 95 VAL A O 1
ATOM 840 N N . PHE A 1 96 ? -2.916 5.739 5.627 1.00 81.00 96 PHE A N 1
ATOM 841 C CA . PHE A 1 96 ? -2.257 7.003 5.963 1.00 81.00 96 PHE A CA 1
ATOM 842 C C . PHE A 1 96 ? -0.885 6.784 6.593 1.00 81.00 96 PHE A C 1
ATOM 844 O O . PHE A 1 96 ? 0.044 7.509 6.267 1.00 81.00 96 PHE A O 1
ATOM 851 N N . GLN A 1 97 ? -0.734 5.754 7.425 1.00 80.81 97 GLN A N 1
ATOM 852 C CA . GLN A 1 97 ? 0.561 5.379 7.989 1.00 80.81 97 GLN A CA 1
ATOM 853 C C . GLN A 1 97 ? 1.563 4.979 6.903 1.00 80.81 97 GLN A C 1
ATOM 855 O O . GLN A 1 97 ? 2.731 5.348 6.987 1.00 80.81 97 GLN A O 1
ATOM 860 N N . THR A 1 98 ? 1.124 4.245 5.876 1.00 82.75 98 THR A N 1
ATOM 861 C CA . THR A 1 98 ? 1.988 3.894 4.738 1.00 82.75 98 THR A CA 1
ATOM 862 C C . THR A 1 98 ? 2.405 5.134 3.954 1.00 82.75 98 THR A C 1
ATOM 864 O O . THR A 1 98 ? 3.579 5.273 3.621 1.00 82.75 98 THR A O 1
ATOM 867 N N . PHE A 1 99 ? 1.472 6.060 3.711 1.00 85.88 99 PHE A N 1
ATOM 868 C CA . PHE A 1 99 ? 1.780 7.343 3.079 1.00 85.88 99 PHE A CA 1
ATOM 869 C C . PHE A 1 99 ? 2.798 8.148 3.899 1.00 85.88 99 PHE A C 1
ATOM 871 O O . PHE A 1 99 ? 3.816 8.569 3.363 1.00 85.88 99 PHE A O 1
ATOM 878 N N . ASP A 1 100 ? 2.581 8.289 5.207 1.00 87.12 100 ASP A N 1
ATOM 879 C CA . ASP A 1 100 ? 3.462 9.059 6.091 1.00 87.12 100 ASP A CA 1
ATOM 880 C C . ASP A 1 100 ? 4.885 8.472 6.127 1.00 87.12 100 ASP A C 1
ATOM 882 O O . ASP A 1 100 ? 5.864 9.213 6.056 1.00 87.12 100 ASP A O 1
ATOM 886 N N . LYS A 1 101 ? 5.021 7.139 6.134 1.00 85.88 101 LYS A N 1
ATOM 887 C CA . LYS A 1 101 ? 6.327 6.468 6.005 1.00 85.88 101 LYS A CA 1
ATOM 888 C C . LYS A 1 101 ? 7.018 6.777 4.676 1.00 85.88 101 LYS A C 1
ATOM 890 O O . LYS A 1 101 ? 8.231 6.966 4.667 1.00 85.88 101 LYS A O 1
ATOM 895 N N . ALA A 1 102 ? 6.269 6.832 3.574 1.00 87.25 102 ALA A N 1
ATOM 896 C CA . ALA A 1 102 ? 6.823 7.148 2.259 1.00 87.25 102 ALA A CA 1
ATOM 897 C C . ALA A 1 102 ? 7.348 8.591 2.190 1.00 87.25 102 ALA A C 1
ATOM 899 O O . ALA A 1 102 ? 8.431 8.810 1.654 1.00 87.25 102 ALA A O 1
ATOM 900 N N . ILE A 1 103 ? 6.636 9.550 2.794 1.00 89.44 103 ILE A N 1
ATOM 901 C CA . ILE A 1 103 ? 7.097 10.943 2.909 1.00 89.44 103 ILE A CA 1
ATOM 902 C C . ILE A 1 103 ? 8.388 11.028 3.721 1.00 89.44 103 ILE A C 1
ATOM 904 O O . ILE A 1 103 ? 9.348 11.652 3.285 1.00 89.44 103 ILE A O 1
ATOM 908 N N . VAL A 1 104 ? 8.447 10.362 4.879 1.00 89.62 104 VAL A N 1
ATOM 909 C CA . VAL A 1 104 ? 9.656 10.357 5.721 1.00 89.62 104 VAL A CA 1
ATOM 910 C C . VAL A 1 104 ? 10.848 9.740 4.985 1.00 89.62 104 VAL A C 1
ATOM 912 O O . VAL A 1 104 ? 11.964 10.239 5.096 1.00 89.62 104 VAL A O 1
ATOM 915 N N . ALA A 1 105 ? 10.622 8.678 4.208 1.00 87.38 105 ALA A N 1
ATOM 916 C CA . ALA A 1 105 ? 11.667 8.028 3.423 1.00 87.38 105 ALA A CA 1
ATOM 917 C C . ALA A 1 105 ? 12.118 8.846 2.197 1.00 87.38 105 ALA A C 1
ATOM 919 O O . ALA A 1 105 ? 13.170 8.564 1.624 1.00 87.38 105 ALA A O 1
ATOM 920 N N . SER A 1 106 ? 11.327 9.817 1.738 1.00 86.81 106 SER A N 1
ATOM 921 C CA . SER A 1 106 ? 11.610 10.616 0.539 1.00 86.81 106 SER A CA 1
ATOM 922 C C . SER A 1 106 ? 11.005 12.024 0.658 1.00 86.81 106 SER A C 1
ATOM 924 O O . SER A 1 106 ? 10.048 12.339 -0.050 1.00 86.81 106 SER A O 1
ATOM 926 N N . PRO A 1 107 ? 11.559 12.887 1.530 1.00 86.81 107 PRO A N 1
ATOM 927 C CA . PRO A 1 107 ? 10.937 14.163 1.903 1.00 86.81 107 PRO A CA 1
ATOM 928 C C . PRO A 1 107 ? 10.870 15.185 0.760 1.00 86.81 107 PRO A C 1
ATOM 930 O O . PRO A 1 107 ? 9.970 16.016 0.734 1.00 86.81 107 PRO A O 1
ATOM 933 N N . GLU A 1 108 ? 11.791 15.105 -0.202 1.00 87.94 108 GLU A N 1
ATOM 934 C CA . GLU A 1 108 ? 11.848 16.015 -1.356 1.00 87.94 108 GLU A CA 1
ATOM 935 C C . GLU A 1 108 ? 10.999 15.536 -2.548 1.00 87.94 108 GLU A C 1
ATOM 937 O O . GLU A 1 108 ? 10.902 16.212 -3.575 1.00 87.94 108 GLU A O 1
ATOM 942 N N . ALA A 1 109 ? 10.404 14.342 -2.457 1.00 85.88 109 ALA A N 1
ATOM 943 C CA . ALA A 1 109 ? 9.657 13.759 -3.558 1.00 85.88 109 ALA A CA 1
ATOM 944 C C . ALA A 1 109 ? 8.245 14.354 -3.639 1.00 85.88 109 ALA A C 1
ATOM 946 O O . ALA A 1 109 ? 7.425 14.152 -2.749 1.00 85.88 109 ALA A O 1
ATOM 947 N N . ASN A 1 110 ? 7.933 14.984 -4.775 1.00 90.06 110 ASN A N 1
ATOM 948 C CA . ASN A 1 110 ? 6.603 15.526 -5.079 1.00 90.06 110 ASN A CA 1
ATOM 949 C C . ASN A 1 110 ? 5.997 14.858 -6.336 1.00 90.06 110 ASN A C 1
ATOM 951 O O . ASN A 1 110 ? 5.724 15.543 -7.323 1.00 90.06 110 ASN A O 1
ATOM 955 N N . PRO A 1 111 ? 5.858 13.517 -6.380 1.00 90.69 111 PRO A N 1
ATOM 956 C CA . PRO A 1 111 ? 5.334 12.823 -7.546 1.00 90.69 111 PRO A CA 1
ATOM 957 C C . PRO A 1 111 ? 3.836 13.085 -7.741 1.00 90.69 111 PRO A C 1
ATOM 959 O O . PRO A 1 111 ? 3.113 13.483 -6.824 1.00 90.69 111 PRO A O 1
ATOM 962 N N . VAL A 1 112 ? 3.351 12.745 -8.934 1.00 92.44 112 VAL A N 1
ATOM 963 C CA . VAL A 1 112 ? 1.922 12.506 -9.148 1.00 92.44 112 VAL A CA 1
ATOM 964 C C . VAL A 1 112 ? 1.526 11.251 -8.366 1.00 92.44 112 VAL A C 1
ATOM 966 O O . VAL A 1 112 ? 2.067 10.168 -8.595 1.00 92.44 112 VAL A O 1
ATOM 969 N N . PHE A 1 113 ? 0.571 11.382 -7.449 1.00 91.88 113 PHE A N 1
ATOM 970 C CA . PHE A 1 113 ? 0.005 10.265 -6.702 1.00 91.88 113 PHE A CA 1
ATOM 971 C C . PHE A 1 113 ? -1.182 9.688 -7.474 1.00 91.88 113 PHE A C 1
ATOM 973 O O . PHE A 1 113 ? -2.251 10.299 -7.511 1.00 91.88 113 PHE A O 1
ATOM 980 N N . HIS A 1 114 ? -1.005 8.515 -8.085 1.00 90.31 114 HIS A N 1
ATOM 981 C CA . HIS A 1 114 ? -2.080 7.817 -8.789 1.00 90.31 114 HIS A CA 1
ATOM 982 C C . HIS A 1 114 ? -2.731 6.738 -7.913 1.00 90.31 114 HIS A C 1
ATOM 984 O O . HIS A 1 114 ? -2.037 5.957 -7.266 1.00 90.31 114 HIS A O 1
ATOM 990 N N . SER A 1 115 ? -4.063 6.670 -7.918 1.00 86.44 115 SER A N 1
ATOM 991 C CA . SER A 1 115 ? -4.844 5.639 -7.214 1.00 86.44 115 SER A CA 1
ATOM 992 C C . SER A 1 115 ? -6.152 5.323 -7.941 1.00 86.44 115 SER A C 1
ATOM 994 O O . SER A 1 115 ? -6.556 6.027 -8.869 1.00 86.44 115 SER A O 1
ATOM 996 N N . ASP A 1 116 ? -6.849 4.279 -7.515 1.00 84.38 116 ASP A N 1
ATOM 997 C CA . ASP A 1 116 ? -8.254 4.108 -7.871 1.00 84.38 116 ASP A CA 1
ATOM 998 C C . ASP A 1 116 ? -9.146 5.152 -7.156 1.00 84.38 116 ASP A C 1
ATOM 1000 O O . ASP A 1 116 ? -8.682 6.142 -6.582 1.00 84.38 116 ASP A O 1
ATOM 1004 N N . ARG A 1 117 ? -10.468 4.964 -7.233 1.00 80.44 117 ARG A N 1
ATOM 1005 C CA . ARG A 1 117 ? -11.453 5.844 -6.583 1.00 80.44 117 ARG A CA 1
ATOM 1006 C C . ARG A 1 117 ? -11.947 5.309 -5.245 1.00 80.44 117 ARG A C 1
ATOM 1008 O O . ARG A 1 117 ? -13.051 5.666 -4.820 1.00 80.44 117 ARG A O 1
ATOM 1015 N N . ASP A 1 118 ? -11.156 4.487 -4.570 1.00 78.56 118 ASP A N 1
ATOM 1016 C CA . ASP A 1 118 ? -11.546 3.984 -3.268 1.00 78.56 118 ASP A CA 1
ATOM 1017 C C . ASP A 1 118 ? -11.723 5.112 -2.242 1.00 78.56 118 ASP A C 1
ATOM 1019 O O . ASP A 1 118 ? -11.240 6.250 -2.357 1.00 78.56 118 ASP A O 1
ATOM 1023 N N . PHE A 1 119 ? -12.511 4.813 -1.212 1.00 71.38 119 PHE A N 1
ATOM 1024 C CA . PHE A 1 119 ? -12.973 5.811 -0.251 1.00 71.38 119 PHE A CA 1
ATOM 1025 C C . PHE A 1 119 ? -11.826 6.449 0.552 1.00 71.38 119 PHE A C 1
ATOM 1027 O O . PHE A 1 119 ? -11.973 7.556 1.078 1.00 71.38 119 PHE A O 1
ATOM 1034 N N . GLN A 1 120 ? -10.699 5.748 0.700 1.00 76.69 120 GLN A N 1
ATOM 1035 C CA . GLN A 1 120 ? -9.515 6.220 1.409 1.00 76.69 120 GLN A CA 1
ATOM 1036 C C . GLN A 1 120 ? -8.897 7.395 0.639 1.00 76.69 120 GLN A C 1
ATOM 1038 O O . GLN A 1 120 ? -8.703 8.473 1.219 1.00 76.69 120 GLN A O 1
ATOM 1043 N N . TYR A 1 121 ? -8.686 7.209 -0.668 1.00 82.50 121 TYR A N 1
ATOM 1044 C CA . TYR A 1 121 ? -8.013 8.150 -1.567 1.00 82.50 121 TYR A CA 1
ATOM 1045 C C . TYR A 1 121 ? -8.906 9.319 -1.999 1.00 82.50 121 TYR A C 1
ATOM 1047 O O . TYR A 1 121 ? -8.432 10.442 -2.171 1.00 82.50 121 TYR A O 1
ATOM 1055 N N . THR A 1 122 ? -10.222 9.109 -2.072 1.00 80.25 122 THR A N 1
ATOM 1056 C CA . THR A 1 122 ? -11.199 10.177 -2.366 1.00 80.25 122 THR A CA 1
ATOM 1057 C C . THR A 1 122 ? -11.518 11.070 -1.161 1.00 80.25 122 THR A C 1
ATOM 1059 O O . THR A 1 122 ? -12.231 12.068 -1.283 1.00 80.25 122 THR A O 1
ATOM 1062 N N . SER A 1 123 ? -11.007 10.747 0.031 1.00 79.75 123 SER A N 1
ATOM 1063 C CA . SER A 1 123 ? -11.352 11.485 1.244 1.00 79.75 123 SER A CA 1
ATOM 1064 C C . SER A 1 123 ? -10.692 12.868 1.321 1.00 79.75 123 SER A C 1
ATOM 1066 O O . SER A 1 123 ? -9.506 13.025 1.037 1.00 79.75 123 SER A O 1
ATOM 1068 N N . LYS A 1 124 ? -11.424 13.869 1.839 1.00 79.56 124 LYS A N 1
ATOM 1069 C CA . LYS A 1 124 ? -10.904 15.243 2.033 1.00 79.56 124 LYS A CA 1
ATOM 1070 C C . LYS A 1 124 ? -9.602 15.298 2.840 1.00 79.56 124 LYS A C 1
ATOM 1072 O O . LYS A 1 124 ? -8.762 16.152 2.586 1.00 79.56 124 LYS A O 1
ATOM 1077 N N . VAL A 1 125 ? -9.448 14.390 3.807 1.00 80.06 125 VAL A N 1
ATOM 1078 C CA . VAL A 1 125 ? -8.242 14.305 4.646 1.00 80.06 125 VAL A CA 1
ATOM 1079 C C . VAL A 1 125 ? -7.035 13.841 3.831 1.00 80.06 125 VAL A C 1
ATOM 1081 O O . VAL A 1 125 ? -5.958 14.403 3.979 1.00 80.06 125 VAL A O 1
ATOM 1084 N N . PHE A 1 126 ? -7.210 12.856 2.945 1.00 83.19 126 PHE A N 1
ATOM 1085 C CA . PHE A 1 126 ? -6.119 12.393 2.088 1.00 83.19 126 PHE A CA 1
ATOM 1086 C C . PHE A 1 126 ? -5.742 13.451 1.045 1.00 83.19 126 PHE A C 1
ATOM 1088 O O . PHE A 1 126 ? -4.570 13.761 0.872 1.00 83.19 126 PHE A O 1
ATOM 1095 N N . GLN A 1 127 ? -6.739 14.105 0.443 1.00 86.00 127 GLN A N 1
ATOM 1096 C CA . GLN A 1 127 ? -6.506 15.233 -0.463 1.00 86.00 127 GLN A CA 1
ATOM 1097 C C . GLN A 1 127 ? -5.761 16.391 0.218 1.00 86.00 127 GLN A C 1
ATOM 1099 O O . GLN A 1 127 ? -4.932 17.039 -0.412 1.00 86.00 127 GLN A O 1
ATOM 1104 N N . ALA A 1 128 ? -6.056 16.671 1.493 1.00 85.75 128 ALA A N 1
ATOM 1105 C CA . ALA A 1 128 ? -5.313 17.665 2.265 1.00 85.75 128 ALA A CA 1
ATOM 1106 C C . ALA A 1 128 ? -3.849 17.251 2.449 1.00 85.75 128 ALA A C 1
ATOM 1108 O O . ALA A 1 128 ? -2.976 18.052 2.134 1.00 85.75 128 ALA A O 1
ATOM 1109 N N . LYS A 1 129 ? -3.587 15.991 2.826 1.00 89.62 129 LYS A N 1
ATOM 1110 C CA . LYS A 1 129 ? -2.221 15.451 2.926 1.00 89.62 129 LYS A CA 1
ATOM 1111 C C . LYS A 1 129 ? -1.443 15.568 1.612 1.00 89.62 129 LYS A C 1
ATOM 1113 O O . LYS A 1 129 ? -0.296 15.999 1.641 1.00 89.62 129 LYS A O 1
ATOM 1118 N N . LEU A 1 130 ? -2.048 15.237 0.468 1.00 92.50 130 LEU A N 1
ATOM 1119 C CA . LEU A 1 130 ? -1.386 15.390 -0.835 1.00 92.50 130 LEU A CA 1
ATOM 1120 C C . LEU A 1 130 ? -1.029 16.855 -1.124 1.00 92.50 130 LEU A C 1
ATOM 1122 O O . LEU A 1 130 ? 0.103 17.139 -1.501 1.00 92.50 130 LEU A O 1
ATOM 1126 N N . ARG A 1 131 ? -1.954 17.795 -0.873 1.00 92.38 131 ARG A N 1
ATOM 1127 C CA . ARG A 1 131 ? -1.694 19.236 -1.048 1.00 92.38 131 ARG A CA 1
ATOM 1128 C C . ARG A 1 131 ? -0.589 19.753 -0.129 1.00 92.38 131 ARG A C 1
ATOM 1130 O O . ARG A 1 131 ? 0.254 20.519 -0.581 1.00 92.38 131 ARG A O 1
ATOM 1137 N N . GLU A 1 132 ? -0.588 19.340 1.137 1.00 92.44 132 GLU A N 1
ATOM 1138 C CA . GLU A 1 132 ? 0.446 19.708 2.117 1.00 92.44 132 GLU A CA 1
ATOM 1139 C C . GLU A 1 132 ? 1.840 19.233 1.681 1.00 92.44 132 GLU A C 1
ATOM 1141 O O . GLU A 1 132 ? 2.819 19.941 1.898 1.00 92.44 132 GLU A O 1
ATOM 1146 N N . ASN A 1 133 ? 1.912 18.089 0.995 1.00 91.75 133 ASN A N 1
ATOM 1147 C CA . ASN A 1 133 ? 3.144 17.517 0.445 1.00 91.75 133 ASN A CA 1
ATOM 1148 C C . ASN A 1 133 ? 3.360 17.857 -1.042 1.00 91.75 133 ASN A C 1
ATOM 1150 O O . ASN A 1 133 ? 4.145 17.197 -1.706 1.00 91.75 133 ASN A O 1
ATOM 1154 N N . LYS A 1 134 ? 2.655 18.862 -1.589 1.00 94.50 134 LYS A N 1
ATOM 1155 C CA . LYS A 1 134 ? 2.804 19.339 -2.981 1.00 94.50 134 LYS A CA 1
ATOM 1156 C C . LYS A 1 134 ? 2.677 18.242 -4.056 1.00 94.50 134 LYS A C 1
ATOM 1158 O O . LYS A 1 134 ? 3.245 18.372 -5.136 1.00 94.50 134 LYS A O 1
ATOM 1163 N N . MET A 1 135 ? 1.914 17.186 -3.782 1.00 95.12 135 MET A N 1
ATOM 1164 C CA . MET A 1 135 ? 1.666 16.092 -4.723 1.00 95.12 135 MET A CA 1
ATOM 1165 C C . MET A 1 135 ? 0.389 16.337 -5.525 1.00 95.12 135 MET A C 1
ATOM 1167 O O . MET A 1 135 ? -0.659 16.679 -4.968 1.00 95.12 135 MET A O 1
ATOM 1171 N N . GLU A 1 136 ? 0.456 16.104 -6.833 1.00 94.00 136 GLU A N 1
ATOM 1172 C CA . GLU A 1 136 ? -0.720 16.128 -7.701 1.00 94.00 136 GLU A CA 1
ATOM 1173 C C . GLU A 1 136 ? -1.483 14.805 -7.588 1.00 94.00 136 GLU A C 1
ATOM 1175 O O . GLU A 1 136 ? -0.904 13.729 -7.726 1.00 94.00 136 GLU A O 1
ATOM 1180 N N . GLN A 1 137 ? -2.792 14.868 -7.338 1.00 92.94 137 GLN A N 1
ATOM 1181 C CA . GLN A 1 137 ? -3.622 13.668 -7.295 1.00 92.94 137 GLN A CA 1
ATOM 1182 C C . GLN A 1 137 ? -4.083 13.280 -8.701 1.00 92.94 137 GLN A C 1
ATOM 1184 O O . GLN A 1 137 ? -4.763 14.049 -9.375 1.00 92.94 137 GLN A O 1
ATOM 1189 N N . SER A 1 138 ? -3.820 12.035 -9.080 1.00 91.75 138 SER A N 1
ATOM 1190 C CA . SER A 1 138 ? -4.381 11.379 -10.256 1.00 91.75 138 SER A CA 1
ATOM 1191 C C . SER A 1 138 ? -5.249 10.196 -9.817 1.00 91.75 138 SER A C 1
ATOM 1193 O O . SER A 1 138 ? -4.927 9.491 -8.860 1.00 91.75 138 SER A O 1
ATOM 1195 N N . MET A 1 139 ? -6.383 9.979 -10.482 1.00 88.69 139 MET A N 1
ATOM 1196 C CA . MET A 1 139 ? -7.267 8.851 -10.179 1.00 88.69 139 MET A CA 1
ATOM 1197 C C . MET A 1 139 ? -7.772 8.174 -11.446 1.00 88.69 139 MET A C 1
ATOM 1199 O O . MET A 1 139 ? -7.999 8.836 -12.458 1.00 88.69 139 MET A O 1
ATOM 1203 N N . SER A 1 140 ? -8.029 6.870 -11.353 1.00 84.81 140 SER A N 1
ATOM 1204 C CA . SER A 1 140 ? -8.736 6.107 -12.389 1.00 84.81 140 SER A CA 1
ATOM 1205 C C . SER A 1 140 ? -10.102 6.731 -12.735 1.00 84.81 140 SER A C 1
ATOM 1207 O O . SER A 1 140 ? -10.779 7.335 -11.887 1.00 84.81 140 SER A O 1
ATOM 1209 N N . HIS A 1 141 ? -10.549 6.582 -13.983 1.00 80.44 141 HIS A N 1
ATOM 1210 C CA . HIS A 1 141 ? -11.877 7.030 -14.406 1.00 80.44 141 HIS A CA 1
ATOM 1211 C C . HIS A 1 141 ? -12.983 6.189 -13.757 1.00 80.44 141 HIS A C 1
ATOM 1213 O O . HIS A 1 141 ? -12.810 5.013 -13.430 1.00 80.44 141 HIS A O 1
ATOM 1219 N N . VAL A 1 142 ? -14.167 6.789 -13.597 1.00 75.00 142 VAL A N 1
ATOM 1220 C CA . VAL A 1 142 ? -15.338 6.083 -13.058 1.00 75.00 142 VAL A CA 1
ATOM 1221 C C . VAL A 1 142 ? -15.680 4.898 -13.961 1.00 75.00 142 VAL A C 1
ATOM 1223 O O . VAL A 1 142 ? -15.842 5.060 -15.167 1.00 7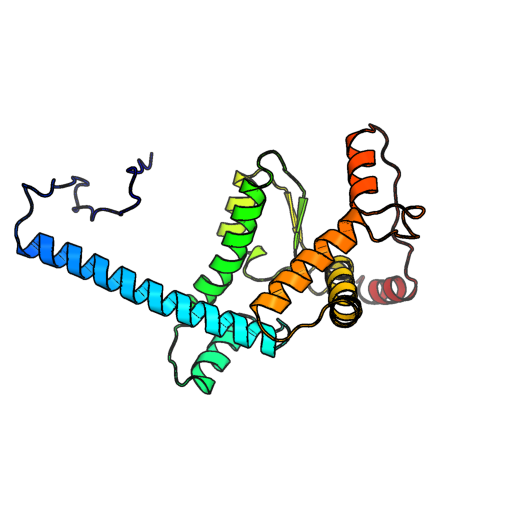5.00 142 VAL A O 1
ATOM 1226 N N . GLY A 1 143 ? -15.785 3.705 -13.370 1.00 69.50 143 GLY A N 1
ATOM 1227 C CA . GLY A 1 143 ? -16.153 2.486 -14.092 1.00 69.50 143 GLY A CA 1
ATOM 1228 C C . GLY A 1 143 ? -15.076 1.941 -15.038 1.00 69.50 143 GLY A C 1
ATOM 1229 O O . GLY A 1 143 ? -15.362 1.014 -15.793 1.00 69.50 143 GLY A O 1
ATOM 1230 N N . ARG A 1 144 ? -13.844 2.472 -15.012 1.00 74.19 144 ARG A N 1
ATOM 1231 C CA . ARG A 1 144 ? -12.731 1.984 -15.842 1.00 74.19 144 ARG A CA 1
ATOM 1232 C C . ARG A 1 144 ? -11.667 1.295 -14.989 1.00 74.19 144 ARG A C 1
ATOM 1234 O O . ARG A 1 144 ? -10.647 1.885 -14.661 1.00 74.19 144 ARG A O 1
ATOM 1241 N N . CYS A 1 145 ? -11.886 0.017 -14.674 1.00 70.25 145 CYS A N 1
ATOM 1242 C CA . CYS A 1 145 ? -10.918 -0.800 -13.924 1.00 70.25 145 CYS A CA 1
ATOM 1243 C C . CYS A 1 145 ? -9.559 -0.951 -14.632 1.00 70.25 145 CYS A C 1
ATOM 1245 O O . CYS A 1 145 ? -8.539 -1.118 -13.978 1.00 70.25 145 CYS A O 1
ATOM 1247 N N . ILE A 1 146 ? -9.531 -0.826 -15.964 1.00 75.38 146 ILE A N 1
ATOM 1248 C CA . ILE A 1 146 ? -8.310 -0.946 -16.776 1.00 75.38 146 ILE A CA 1
ATOM 1249 C C . ILE A 1 146 ? -7.260 0.112 -16.403 1.00 75.38 146 ILE A C 1
ATOM 1251 O O . ILE A 1 146 ? -6.068 -0.138 -16.570 1.00 75.38 146 ILE A O 1
ATOM 1255 N N . ASP A 1 147 ? -7.679 1.263 -15.872 1.00 79.19 147 ASP A N 1
ATOM 1256 C CA . ASP A 1 147 ? -6.764 2.331 -15.458 1.00 79.19 147 ASP A CA 1
ATOM 1257 C C . ASP A 1 147 ? -5.850 1.881 -14.295 1.00 79.19 147 ASP A C 1
ATOM 1259 O O . ASP A 1 147 ? -4.700 2.307 -14.224 1.00 79.19 147 ASP A O 1
ATOM 1263 N N . ASN A 1 148 ? -6.304 0.940 -13.456 1.00 80.38 148 ASN A N 1
ATOM 1264 C CA . ASN A 1 148 ? -5.510 0.327 -12.381 1.00 80.38 148 ASN A CA 1
ATOM 1265 C C . ASN A 1 148 ? -4.639 -0.857 -12.859 1.00 80.38 148 ASN A C 1
ATOM 1267 O O . ASN A 1 148 ? -3.872 -1.443 -12.090 1.00 80.38 148 ASN A O 1
ATOM 1271 N N . GLY A 1 149 ? -4.726 -1.205 -14.147 1.00 81.94 149 GLY A N 1
ATOM 1272 C CA . GLY A 1 149 ? -4.051 -2.351 -14.752 1.00 81.94 149 GLY A CA 1
ATOM 1273 C C . GLY A 1 149 ? -2.535 -2.426 -14.511 1.00 81.94 149 GLY A C 1
ATOM 1274 O O . GLY A 1 149 ? -2.042 -3.530 -14.286 1.00 81.94 149 GLY A O 1
ATOM 1275 N N . PRO A 1 150 ? -1.764 -1.318 -14.514 1.00 83.56 150 PRO A N 1
ATOM 1276 C CA . PRO A 1 150 ? -0.336 -1.368 -14.191 1.00 83.56 150 PRO A CA 1
ATOM 1277 C C . PRO A 1 150 ? -0.052 -1.877 -12.771 1.00 83.56 150 PRO A C 1
ATOM 1279 O O . PRO A 1 150 ? 0.811 -2.737 -12.585 1.00 83.56 150 PRO A O 1
ATOM 1282 N N . THR A 1 151 ? -0.800 -1.384 -11.780 1.00 85.12 151 THR A N 1
ATOM 1283 C CA . THR A 1 151 ? -0.671 -1.792 -10.375 1.00 85.12 151 THR A CA 1
ATOM 1284 C C . THR A 1 151 ? -1.092 -3.248 -10.197 1.00 85.12 151 THR A C 1
ATOM 1286 O O . THR A 1 151 ? -0.374 -4.030 -9.574 1.00 85.12 151 THR A O 1
ATOM 1289 N N . GLU A 1 152 ? -2.218 -3.645 -10.794 1.00 84.62 152 GLU A N 1
ATOM 1290 C CA . GLU A 1 152 ? -2.688 -5.037 -10.777 1.00 84.62 152 GLU A CA 1
ATOM 1291 C C . GLU A 1 152 ? -1.698 -5.985 -11.457 1.00 84.62 152 GLU A C 1
ATOM 1293 O O . GLU A 1 152 ? -1.435 -7.072 -10.947 1.00 84.62 152 GLU A O 1
ATOM 1298 N N . GLY A 1 153 ? -1.096 -5.559 -12.569 1.00 88.62 153 GLY A N 1
ATOM 1299 C CA . GLY A 1 153 ? -0.074 -6.317 -13.282 1.00 88.62 153 GLY A CA 1
ATOM 1300 C C . GLY A 1 153 ? 1.162 -6.576 -12.423 1.00 88.62 153 GLY A C 1
ATOM 1301 O O . GLY A 1 153 ? 1.636 -7.710 -12.371 1.00 88.62 153 GLY A O 1
ATOM 1302 N N . LEU A 1 154 ? 1.648 -5.561 -11.699 1.00 89.62 154 LEU A N 1
ATOM 1303 C CA . LEU A 1 154 ? 2.755 -5.724 -10.753 1.00 89.62 154 LEU A CA 1
ATOM 1304 C C . LEU A 1 154 ? 2.412 -6.755 -9.670 1.00 89.62 154 LEU A C 1
ATOM 1306 O O . LEU A 1 154 ? 3.179 -7.689 -9.445 1.00 89.62 154 LEU A O 1
ATOM 1310 N N . TRP A 1 155 ? 1.247 -6.626 -9.030 1.00 87.44 155 TRP A N 1
ATOM 1311 C CA . TRP A 1 155 ? 0.822 -7.575 -7.999 1.00 87.44 155 TRP A CA 1
ATOM 1312 C C . TRP A 1 155 ? 0.594 -8.984 -8.543 1.00 87.44 155 TRP A C 1
ATOM 1314 O O . TRP A 1 155 ? 0.896 -9.953 -7.850 1.00 87.44 155 TRP A O 1
ATOM 1324 N N . GLY A 1 156 ? 0.103 -9.115 -9.776 1.00 90.56 156 GLY A N 1
ATOM 1325 C CA . GLY A 1 156 ? -0.029 -10.397 -10.462 1.00 90.56 156 GLY A CA 1
ATOM 1326 C C . GLY A 1 156 ? 1.321 -11.083 -10.662 1.00 90.56 156 GLY A C 1
ATOM 1327 O O . GLY A 1 156 ? 1.444 -12.275 -10.383 1.00 90.56 156 GLY A O 1
ATOM 1328 N N . ILE A 1 157 ? 2.349 -10.328 -11.067 1.00 92.19 157 ILE A N 1
ATOM 1329 C CA . ILE A 1 157 ? 3.725 -10.829 -11.191 1.00 92.19 157 ILE A CA 1
ATOM 1330 C C . ILE A 1 157 ? 4.249 -11.291 -9.826 1.00 92.19 157 ILE A C 1
ATOM 1332 O O . ILE A 1 157 ? 4.676 -12.436 -9.705 1.00 92.19 157 ILE A O 1
ATOM 1336 N N . ILE A 1 158 ? 4.149 -10.445 -8.792 1.00 92.62 158 ILE A N 1
ATOM 1337 C CA . ILE A 1 158 ? 4.610 -10.775 -7.433 1.00 92.62 158 ILE A CA 1
ATOM 1338 C C . ILE A 1 158 ? 3.944 -12.066 -6.948 1.00 92.62 158 ILE A C 1
ATOM 1340 O O . ILE A 1 158 ? 4.630 -12.998 -6.544 1.00 92.62 158 ILE A O 1
ATOM 1344 N N . LYS A 1 159 ? 2.614 -12.161 -7.038 1.00 87.38 159 LYS A N 1
ATOM 1345 C CA . LYS A 1 159 ? 1.860 -13.338 -6.579 1.00 87.38 159 LYS A CA 1
ATOM 1346 C C . LYS A 1 159 ? 2.168 -14.603 -7.382 1.00 87.38 159 LYS A C 1
ATOM 1348 O O . LYS A 1 159 ? 2.002 -15.691 -6.848 1.00 87.38 159 LYS A O 1
ATOM 1353 N N . SER A 1 160 ? 2.603 -14.478 -8.633 1.00 91.25 160 SER A N 1
ATOM 1354 C CA . SER A 1 160 ? 2.928 -15.636 -9.475 1.00 91.25 160 SER A CA 1
ATOM 1355 C C . SER A 1 160 ? 4.363 -16.123 -9.276 1.00 91.25 160 SER A C 1
ATOM 1357 O O . SER A 1 160 ? 4.612 -17.323 -9.300 1.00 91.25 160 SER A O 1
ATOM 1359 N N . GLU A 1 161 ? 5.315 -15.207 -9.092 1.00 94.12 161 GLU A N 1
ATOM 1360 C CA . GLU A 1 161 ? 6.743 -15.537 -9.046 1.00 94.12 161 GLU A CA 1
ATOM 1361 C C . GLU A 1 161 ? 7.268 -15.708 -7.612 1.00 94.12 161 GLU A C 1
ATOM 1363 O O . GLU A 1 161 ? 8.047 -16.623 -7.355 1.00 94.12 161 GLU A O 1
ATOM 1368 N N . MET A 1 162 ? 6.834 -14.876 -6.657 1.00 94.25 162 MET A N 1
ATOM 1369 C CA . MET A 1 162 ? 7.390 -14.842 -5.296 1.00 94.25 162 MET A CA 1
ATOM 1370 C C . MET A 1 162 ? 7.284 -16.194 -4.581 1.00 94.25 162 MET A C 1
ATOM 1372 O O . MET A 1 162 ? 8.258 -16.636 -3.976 1.00 94.25 162 MET A O 1
ATOM 1376 N N . TYR A 1 163 ? 6.138 -16.875 -4.676 1.00 89.94 163 TYR A N 1
ATOM 1377 C CA . TYR A 1 163 ? 5.929 -18.174 -4.019 1.00 89.94 163 TYR A CA 1
ATOM 1378 C C . TYR A 1 163 ? 6.775 -19.308 -4.616 1.00 89.94 163 TYR A C 1
ATOM 1380 O O . TYR A 1 163 ? 6.957 -20.335 -3.971 1.00 89.94 163 TYR A O 1
ATOM 1388 N N . CYS A 1 164 ? 7.318 -19.127 -5.822 1.00 93.19 164 CYS A N 1
ATOM 1389 C CA . CYS A 1 164 ? 8.263 -20.068 -6.424 1.00 93.19 164 CYS A CA 1
ATOM 1390 C C . CYS A 1 164 ? 9.709 -19.822 -5.961 1.00 93.19 164 CYS A C 1
ATOM 1392 O O . CYS A 1 164 ? 10.563 -20.683 -6.148 1.00 93.19 164 CYS A O 1
ATOM 1394 N N . MET A 1 165 ? 9.996 -18.643 -5.397 1.00 93.12 165 MET A N 1
ATOM 1395 C CA . MET A 1 165 ? 11.344 -18.209 -5.008 1.00 93.12 165 MET A CA 1
ATOM 1396 C C . MET A 1 165 ? 11.578 -18.245 -3.496 1.00 93.12 165 MET A C 1
ATOM 1398 O O . MET A 1 165 ? 12.724 -18.348 -3.060 1.00 93.12 165 MET A O 1
ATOM 1402 N N . TYR A 1 166 ? 10.515 -18.137 -2.697 1.00 93.88 166 TYR A N 1
ATOM 1403 C CA . TYR A 1 166 ? 10.601 -18.021 -1.245 1.00 93.88 166 TYR A CA 1
ATOM 1404 C C . TYR A 1 166 ? 9.637 -18.978 -0.554 1.00 93.88 166 TYR A C 1
ATOM 1406 O O . TYR A 1 166 ? 8.466 -19.076 -0.919 1.00 93.88 166 TYR A O 1
ATOM 1414 N N . GLU A 1 167 ? 10.124 -19.629 0.498 1.00 93.56 167 GLU A N 1
ATOM 1415 C CA . GLU A 1 167 ? 9.289 -20.419 1.394 1.00 93.56 167 GLU A CA 1
ATOM 1416 C C . GLU A 1 167 ? 8.509 -19.491 2.337 1.00 93.56 167 GLU A C 1
ATOM 1418 O O . GLU A 1 167 ? 9.087 -18.622 2.997 1.00 93.56 167 GLU A O 1
ATOM 1423 N N . VAL A 1 168 ? 7.187 -19.666 2.383 1.00 90.69 168 VAL A N 1
ATOM 1424 C CA . VAL A 1 168 ? 6.277 -18.864 3.208 1.00 90.69 168 VAL A CA 1
ATOM 1425 C C . VAL A 1 168 ? 5.496 -19.793 4.128 1.00 90.69 168 VAL A C 1
ATOM 1427 O O . VAL A 1 168 ? 4.652 -20.560 3.671 1.00 90.69 168 VAL A O 1
ATOM 1430 N N . THR A 1 169 ? 5.768 -19.703 5.426 1.00 90.81 169 THR A N 1
ATOM 1431 C CA . THR A 1 169 ? 5.182 -20.564 6.468 1.00 90.81 169 THR A CA 1
ATOM 1432 C C . THR A 1 169 ? 4.374 -19.785 7.505 1.00 90.81 169 THR A C 1
ATOM 1434 O O . THR A 1 169 ? 3.509 -20.352 8.167 1.00 90.81 169 THR A O 1
ATOM 1437 N N . ASP A 1 170 ? 4.621 -18.481 7.630 1.00 76.06 170 ASP A N 1
ATOM 1438 C CA . ASP A 1 170 ? 3.968 -17.576 8.578 1.00 76.06 170 ASP A CA 1
ATOM 1439 C C . ASP A 1 170 ? 3.950 -16.114 8.075 1.00 76.06 170 ASP A C 1
ATOM 1441 O O . ASP A 1 170 ? 4.571 -15.771 7.063 1.00 76.06 170 ASP A O 1
ATOM 1445 N N . GLU A 1 171 ? 3.262 -15.218 8.791 1.00 76.56 171 GLU A N 1
ATOM 1446 C CA . GLU A 1 171 ? 3.175 -13.791 8.431 1.00 76.56 171 GLU A CA 1
ATOM 1447 C C . GLU A 1 171 ? 4.558 -13.119 8.317 1.00 76.56 171 GLU A C 1
ATOM 1449 O O . GLU A 1 171 ? 4.786 -12.288 7.432 1.00 76.56 171 GLU A O 1
ATOM 1454 N N . LYS A 1 172 ? 5.506 -13.463 9.195 1.00 81.00 172 LYS A N 1
ATOM 1455 C CA . LYS A 1 172 ? 6.842 -12.855 9.214 1.00 81.00 172 LYS A CA 1
ATOM 1456 C C . LYS A 1 172 ? 7.636 -13.258 7.971 1.00 81.00 172 LYS A C 1
ATOM 1458 O O . LYS A 1 172 ? 8.268 -12.401 7.350 1.00 81.00 172 LYS A O 1
A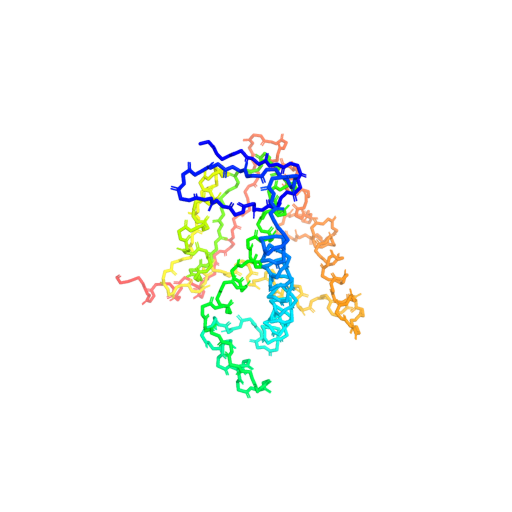TOM 1463 N N . SER A 1 173 ? 7.580 -14.533 7.592 1.00 84.31 173 SER A N 1
ATOM 1464 C CA . SER A 1 173 ? 8.186 -15.059 6.367 1.00 84.31 173 SER A CA 1
ATOM 1465 C C . SER A 1 173 ? 7.553 -14.442 5.118 1.00 84.31 173 SER A C 1
ATOM 1467 O O . SER A 1 173 ? 8.287 -14.025 4.226 1.00 84.31 173 SER A O 1
ATOM 1469 N N . LEU A 1 174 ? 6.227 -14.247 5.097 1.00 84.00 174 LEU A N 1
ATOM 1470 C CA . LEU A 1 174 ? 5.524 -13.576 4.001 1.00 84.00 174 LEU A CA 1
ATOM 1471 C C . LEU A 1 174 ? 5.987 -12.125 3.835 1.00 84.00 174 LEU A C 1
ATOM 1473 O O . LEU A 1 174 ? 6.333 -11.710 2.731 1.00 84.00 174 LEU A O 1
ATOM 1477 N N . ARG A 1 175 ? 6.042 -11.349 4.926 1.00 83.62 175 ARG A N 1
ATOM 1478 C CA . ARG A 1 175 ? 6.531 -9.958 4.892 1.00 83.62 175 ARG A CA 1
ATOM 1479 C C . ARG A 1 175 ? 7.953 -9.881 4.344 1.00 83.62 175 ARG A C 1
ATOM 1481 O O . ARG A 1 175 ? 8.227 -9.049 3.482 1.00 83.62 175 ARG A O 1
ATOM 1488 N N . LYS A 1 176 ? 8.831 -10.778 4.804 1.00 89.00 176 LYS A N 1
ATOM 1489 C CA . LYS A 1 176 ? 10.216 -10.866 4.330 1.00 89.00 176 LYS A CA 1
ATOM 1490 C C . LYS A 1 176 ? 10.292 -11.267 2.855 1.00 89.00 176 LYS A C 1
ATOM 1492 O O . LYS A 1 176 ? 11.113 -10.710 2.130 1.00 89.00 176 LYS A O 1
ATOM 1497 N N . ALA A 1 177 ? 9.454 -12.201 2.408 1.00 93.06 177 ALA A N 1
ATOM 1498 C CA . ALA A 1 177 ? 9.381 -12.624 1.012 1.00 93.06 177 ALA A CA 1
ATOM 1499 C C . ALA A 1 177 ? 8.936 -11.470 0.103 1.00 93.06 177 ALA A C 1
ATOM 1501 O O . ALA A 1 177 ? 9.583 -11.220 -0.909 1.00 93.06 177 ALA A O 1
ATOM 1502 N N . ILE A 1 178 ? 7.910 -10.708 0.501 1.00 92.19 178 ILE A N 1
ATOM 1503 C CA . ILE A 1 178 ? 7.446 -9.521 -0.234 1.00 92.19 178 ILE A CA 1
ATOM 1504 C C . ILE A 1 178 ? 8.555 -8.467 -0.317 1.00 92.19 178 ILE A C 1
ATOM 1506 O O . ILE A 1 178 ? 8.845 -7.973 -1.403 1.00 92.19 178 ILE A O 1
ATOM 1510 N N . GLU A 1 179 ? 9.200 -8.136 0.804 1.00 92.12 179 GLU A N 1
ATOM 1511 C CA . GLU A 1 179 ? 10.304 -7.167 0.835 1.00 92.12 179 GLU A CA 1
ATOM 1512 C C . GLU A 1 179 ? 11.467 -7.605 -0.068 1.00 92.12 179 GLU A C 1
ATOM 1514 O O . GLU A 1 179 ? 11.955 -6.826 -0.892 1.00 92.12 179 GLU A O 1
ATOM 1519 N N . SER A 1 180 ? 11.865 -8.875 0.039 1.00 95.88 180 SER A N 1
ATOM 1520 C CA . SER A 1 180 ? 12.949 -9.457 -0.757 1.00 95.88 180 SER A CA 1
ATOM 1521 C C . SER A 1 180 ? 12.603 -9.468 -2.243 1.00 95.88 180 SER A C 1
ATOM 1523 O O . SER A 1 180 ? 13.427 -9.068 -3.062 1.00 95.88 180 SER A O 1
ATOM 1525 N N . TYR A 1 181 ? 11.373 -9.846 -2.594 1.00 96.75 181 TYR A N 1
ATOM 1526 C CA . TYR A 1 181 ? 10.920 -9.864 -3.977 1.00 96.75 181 TYR A CA 1
ATOM 1527 C C . TYR A 1 181 ? 10.819 -8.450 -4.560 1.00 96.75 181 TYR A C 1
ATOM 1529 O O . TYR A 1 181 ? 11.214 -8.243 -5.701 1.00 96.75 181 TYR A O 1
ATOM 1537 N N . ILE A 1 182 ? 10.351 -7.449 -3.803 1.00 95.25 182 ILE A N 1
ATOM 1538 C CA . ILE A 1 182 ? 10.332 -6.047 -4.262 1.00 95.25 182 ILE A CA 1
ATOM 1539 C C . ILE A 1 182 ? 11.756 -5.553 -4.539 1.00 95.25 182 ILE A C 1
ATOM 1541 O O . ILE A 1 182 ? 11.993 -4.897 -5.556 1.00 95.25 182 ILE A O 1
ATOM 1545 N N . LYS A 1 183 ? 12.716 -5.883 -3.666 1.00 96.06 183 LYS A N 1
ATOM 1546 C CA . LYS A 1 183 ? 14.129 -5.547 -3.875 1.00 96.06 183 LYS A CA 1
ATOM 1547 C C . LYS A 1 183 ? 14.681 -6.227 -5.130 1.00 96.06 183 LYS A C 1
ATOM 1549 O O . LYS A 1 183 ? 15.228 -5.542 -5.989 1.00 96.06 183 LYS A O 1
ATOM 1554 N N . PHE A 1 184 ? 14.454 -7.531 -5.274 1.00 96.88 184 PHE A N 1
ATOM 1555 C CA . PHE A 1 184 ? 14.823 -8.295 -6.466 1.00 96.88 184 PHE A CA 1
ATOM 1556 C C . PHE A 1 184 ? 14.203 -7.695 -7.738 1.00 96.88 184 PHE A C 1
ATOM 1558 O O . PHE A 1 184 ? 14.903 -7.410 -8.707 1.00 96.88 184 PHE A O 1
ATOM 1565 N N . TYR A 1 185 ? 12.896 -7.423 -7.730 1.00 95.81 185 TYR A N 1
ATOM 1566 C CA . TYR A 1 185 ? 12.173 -6.861 -8.868 1.00 95.81 185 TYR A CA 1
ATOM 1567 C C . TYR A 1 185 ? 12.753 -5.515 -9.313 1.00 95.81 185 TYR A C 1
ATOM 1569 O O . TYR A 1 185 ? 12.861 -5.261 -10.512 1.00 95.81 185 TYR A O 1
ATOM 1577 N N . ASN A 1 186 ? 13.116 -4.654 -8.359 1.00 95.44 186 ASN A N 1
ATOM 1578 C CA . ASN A 1 186 ? 13.619 -3.315 -8.646 1.00 95.44 186 ASN A CA 1
ATOM 1579 C C . ASN A 1 186 ? 15.094 -3.291 -9.047 1.00 95.44 186 ASN A C 1
ATOM 1581 O O . ASN A 1 186 ? 15.455 -2.490 -9.905 1.00 95.44 186 ASN A O 1
ATOM 1585 N N . SER A 1 187 ? 15.932 -4.120 -8.424 1.00 96.75 187 SER A N 1
ATOM 1586 C CA . SER A 1 187 ? 17.393 -3.994 -8.505 1.00 96.75 187 SER A CA 1
ATOM 1587 C C . SER A 1 187 ? 18.087 -5.126 -9.253 1.00 96.75 187 SER A C 1
ATOM 1589 O O . SER A 1 187 ? 19.248 -4.969 -9.607 1.00 96.75 187 SER A O 1
ATOM 1591 N N . GLU A 1 188 ? 17.414 -6.252 -9.485 1.00 95.81 188 GLU A N 1
ATOM 1592 C CA . GLU A 1 188 ? 18.052 -7.459 -10.026 1.00 95.81 188 GLU A CA 1
ATOM 1593 C C . GLU A 1 188 ? 17.307 -8.037 -11.235 1.00 95.81 188 GLU A C 1
ATOM 1595 O O . GLU A 1 188 ? 17.942 -8.625 -12.102 1.00 95.81 188 GLU A O 1
ATOM 1600 N N . ARG A 1 189 ? 15.979 -7.861 -11.334 1.00 94.94 189 ARG A N 1
ATOM 1601 C CA . ARG A 1 189 ? 15.137 -8.437 -12.398 1.00 94.94 189 ARG A CA 1
ATOM 1602 C C . ARG A 1 189 ? 15.256 -7.643 -13.710 1.00 94.94 189 ARG A C 1
ATOM 1604 O O . ARG A 1 189 ? 14.640 -6.576 -13.829 1.00 94.94 189 ARG A O 1
ATOM 1611 N N . PRO A 1 190 ? 15.951 -8.161 -14.740 1.00 94.56 190 PRO A N 1
ATOM 1612 C CA . PRO A 1 190 ? 16.094 -7.465 -16.012 1.00 94.56 190 PRO A CA 1
ATOM 1613 C C . PRO A 1 190 ? 14.762 -7.470 -16.758 1.00 94.56 190 PRO A C 1
ATOM 1615 O O . PRO A 1 190 ? 14.089 -8.500 -16.849 1.00 94.56 190 PRO A O 1
ATOM 1618 N N . GLN A 1 191 ? 14.372 -6.336 -17.338 1.00 93.06 191 GLN A N 1
ATOM 1619 C CA . GLN A 1 191 ? 13.135 -6.255 -18.108 1.00 93.06 191 GLN A CA 1
ATOM 1620 C C . GLN A 1 191 ? 13.441 -6.052 -19.583 1.00 93.06 191 GLN A C 1
ATOM 1622 O O . GLN A 1 191 ? 14.015 -5.043 -19.988 1.00 93.06 191 GLN A O 1
ATOM 1627 N N . LYS A 1 192 ? 12.975 -6.986 -20.421 1.00 92.31 192 LYS A N 1
ATOM 1628 C CA . LYS A 1 192 ? 13.122 -6.901 -21.885 1.00 92.31 192 LYS A CA 1
ATOM 1629 C C . LYS A 1 192 ? 12.629 -5.559 -22.440 1.00 92.31 192 LYS A C 1
ATOM 1631 O O . LYS A 1 192 ? 13.230 -5.010 -23.356 1.00 92.31 192 LYS A O 1
ATOM 1636 N N . ARG A 1 193 ? 11.557 -5.017 -21.854 1.00 89.69 193 ARG A N 1
ATOM 1637 C CA . ARG A 1 193 ? 10.993 -3.706 -22.203 1.00 89.69 193 ARG A CA 1
ATOM 1638 C C . ARG A 1 193 ? 11.995 -2.561 -22.049 1.00 89.69 193 ARG A C 1
ATOM 1640 O O . ARG A 1 193 ? 11.947 -1.621 -22.831 1.00 89.69 193 ARG A O 1
ATOM 1647 N N . TYR A 1 194 ? 12.882 -2.654 -21.067 1.00 92.44 194 TYR A N 1
ATOM 1648 C CA . TYR A 1 194 ? 13.886 -1.643 -20.750 1.00 92.44 194 TYR A CA 1
ATOM 1649 C C . TYR A 1 194 ? 15.253 -1.969 -21.357 1.00 92.44 194 TYR A C 1
ATOM 1651 O O . TYR A 1 194 ? 16.275 -1.538 -20.839 1.00 92.44 194 TYR A O 1
ATOM 1659 N N . GLY A 1 195 ? 15.301 -2.779 -22.421 1.00 92.50 195 GLY A N 1
ATOM 1660 C CA . GLY A 1 195 ? 16.572 -3.210 -23.008 1.00 92.50 195 GLY A CA 1
ATOM 1661 C C . GLY A 1 195 ? 17.404 -4.062 -22.046 1.00 92.50 195 GLY A C 1
ATOM 1662 O O . GLY A 1 195 ? 18.619 -3.922 -22.008 1.00 92.50 195 GLY A O 1
ATOM 1663 N N . CYS A 1 196 ? 16.739 -4.912 -21.254 1.00 94.81 196 CYS A N 1
ATOM 1664 C CA . CYS A 1 196 ? 17.345 -5.738 -20.203 1.00 94.81 196 CYS A CA 1
ATOM 1665 C C . CYS A 1 196 ? 17.931 -4.951 -19.020 1.00 94.81 196 CYS A C 1
ATOM 1667 O O . CYS A 1 196 ? 18.727 -5.500 -18.269 1.00 94.81 196 CYS A O 1
ATOM 1669 N N . LYS A 1 197 ? 17.484 -3.711 -18.808 1.00 95.56 197 LYS A N 1
ATOM 1670 C CA . LYS A 1 197 ? 17.735 -2.966 -17.570 1.00 95.56 197 LYS A CA 1
ATOM 1671 C C . LYS A 1 197 ? 16.700 -3.300 -16.500 1.00 95.56 197 LYS A C 1
ATOM 1673 O O . LYS A 1 197 ? 15.569 -3.710 -16.792 1.00 95.56 197 LYS A O 1
ATOM 1678 N N . THR A 1 198 ? 17.088 -3.099 -15.256 1.00 96.75 198 THR A N 1
ATOM 1679 C CA . THR A 1 198 ? 16.238 -3.163 -14.070 1.00 96.75 198 THR A CA 1
ATOM 1680 C C . THR A 1 198 ? 15.458 -1.853 -13.892 1.00 96.75 198 THR A C 1
ATOM 1682 O O . THR A 1 198 ? 15.862 -0.803 -14.405 1.00 96.75 198 THR A O 1
ATOM 1685 N N . PRO A 1 199 ? 14.327 -1.859 -13.163 1.00 94.75 199 PRO A N 1
ATOM 1686 C CA . PRO A 1 199 ? 13.600 -0.631 -12.839 1.00 94.75 199 PRO A CA 1
ATOM 1687 C C . PRO A 1 199 ? 14.457 0.443 -12.155 1.00 94.75 199 PRO A C 1
ATOM 1689 O O . PRO A 1 199 ? 14.277 1.630 -12.429 1.00 94.75 199 PRO A O 1
ATOM 1692 N N . ALA A 1 200 ? 15.385 0.044 -11.280 1.00 95.25 200 ALA A N 1
ATOM 1693 C CA . ALA A 1 200 ? 16.279 0.967 -10.591 1.00 95.25 200 ALA A CA 1
ATOM 1694 C C . ALA A 1 200 ? 17.255 1.648 -11.559 1.00 95.25 200 ALA A C 1
ATOM 1696 O O . ALA A 1 200 ? 17.398 2.865 -11.493 1.00 95.25 200 ALA A O 1
ATOM 1697 N N . GLU A 1 201 ? 17.858 0.904 -12.490 1.00 95.38 201 GLU A N 1
ATOM 1698 C CA . GLU A 1 201 ? 18.741 1.476 -13.518 1.00 95.38 201 GLU A CA 1
ATOM 1699 C C . GLU A 1 201 ? 17.996 2.483 -14.396 1.00 95.38 201 GLU A C 1
ATOM 1701 O O . GLU A 1 201 ? 18.471 3.598 -14.591 1.00 95.38 201 GLU A O 1
ATOM 1706 N N . VAL A 1 202 ? 16.783 2.141 -14.848 1.00 94.69 202 VAL A N 1
ATOM 1707 C CA . VAL A 1 202 ? 15.945 3.070 -15.625 1.00 94.69 202 VAL A CA 1
ATOM 1708 C C . VAL A 1 202 ? 15.653 4.344 -14.834 1.00 94.69 202 VAL A C 1
ATOM 1710 O O . VAL A 1 202 ? 15.695 5.439 -15.391 1.00 94.69 202 VAL A O 1
ATOM 1713 N N . ARG A 1 203 ? 15.364 4.226 -13.533 1.00 91.69 203 ARG A N 1
ATOM 1714 C CA . ARG A 1 203 ? 15.122 5.388 -12.672 1.00 91.69 203 ARG A CA 1
ATOM 1715 C C . ARG A 1 203 ? 16.367 6.262 -12.541 1.00 91.69 203 ARG A C 1
ATOM 1717 O O . ARG A 1 203 ? 16.235 7.476 -12.641 1.00 91.69 203 ARG A O 1
ATOM 1724 N N . THR A 1 204 ? 17.537 5.669 -12.319 1.00 92.19 204 THR A N 1
ATOM 1725 C CA . THR A 1 204 ? 18.808 6.400 -12.216 1.00 92.19 204 THR A CA 1
ATOM 1726 C C . THR A 1 204 ? 19.112 7.153 -13.507 1.00 92.19 204 THR A C 1
ATOM 1728 O O . THR A 1 204 ? 19.340 8.356 -13.462 1.00 92.19 204 THR A O 1
ATOM 1731 N N . GLU A 1 205 ? 18.985 6.498 -14.663 1.00 92.56 205 GLU A N 1
ATOM 1732 C CA . GLU A 1 205 ? 19.223 7.132 -15.965 1.00 92.56 205 GLU A CA 1
ATOM 1733 C C . GLU A 1 205 ? 18.327 8.347 -16.194 1.00 92.56 205 GLU A C 1
ATOM 1735 O O . GLU A 1 205 ? 18.801 9.380 -16.653 1.00 92.56 205 GLU A O 1
ATOM 1740 N N . VAL A 1 206 ? 17.039 8.243 -15.847 1.00 90.19 206 VAL A N 1
ATOM 1741 C CA . VAL A 1 206 ? 16.076 9.349 -15.974 1.00 90.19 206 VAL A CA 1
ATOM 1742 C C . VAL A 1 206 ? 16.444 10.535 -15.078 1.00 90.19 206 VAL A C 1
ATOM 1744 O O . VAL A 1 206 ? 16.172 11.670 -15.453 1.00 90.19 206 VAL A O 1
ATOM 1747 N N . LEU A 1 207 ? 17.051 10.296 -13.913 1.00 87.69 207 LEU A N 1
ATOM 1748 C CA . LEU A 1 207 ? 17.487 11.360 -13.002 1.00 87.69 207 LEU A CA 1
ATOM 1749 C C . LEU A 1 207 ? 18.791 12.034 -13.455 1.00 87.69 207 LEU A C 1
ATOM 1751 O O . LEU A 1 207 ? 19.024 13.189 -13.112 1.00 87.69 207 LEU A O 1
ATOM 1755 N N . GLU A 1 208 ? 19.628 11.330 -14.216 1.00 90.06 208 GLU A N 1
ATOM 1756 C CA . GLU A 1 208 ? 20.928 11.820 -14.696 1.00 90.06 208 GLU A CA 1
ATOM 1757 C C . GLU A 1 208 ? 20.849 12.525 -16.060 1.00 90.06 208 GLU A C 1
ATOM 1759 O O . GLU A 1 208 ? 21.786 13.220 -16.457 1.00 90.06 208 GLU A O 1
ATOM 1764 N N . THR A 1 209 ? 19.739 12.372 -16.789 1.00 91.25 209 THR A N 1
ATOM 1765 C CA . THR A 1 209 ? 19.559 12.927 -18.136 1.00 91.25 209 THR A CA 1
ATOM 1766 C C . THR A 1 209 ? 18.449 13.972 -18.205 1.00 91.25 209 THR A C 1
ATOM 1768 O O . THR A 1 209 ? 17.349 13.786 -17.694 1.00 91.25 209 THR A O 1
ATOM 1771 N N . ASN A 1 210 ? 18.688 15.045 -18.962 1.00 85.56 210 ASN A N 1
ATOM 1772 C CA . ASN A 1 210 ? 17.642 16.011 -19.317 1.00 85.56 210 ASN A CA 1
ATOM 1773 C C . ASN A 1 210 ? 16.726 15.510 -20.450 1.00 85.56 210 ASN A C 1
ATOM 1775 O O . ASN A 1 210 ? 15.713 16.141 -20.743 1.00 85.56 210 ASN A O 1
ATOM 1779 N N . THR A 1 211 ? 17.080 14.407 -21.123 1.00 89.25 211 THR A N 1
ATOM 1780 C CA . 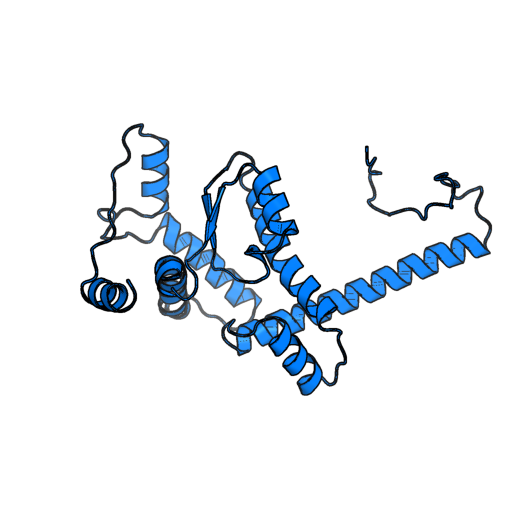THR A 1 211 ? 16.292 13.822 -22.224 1.00 89.25 211 THR A CA 1
ATOM 1781 C C . THR A 1 211 ? 16.049 12.333 -21.960 1.00 89.25 211 THR A C 1
ATOM 1783 O O . THR A 1 211 ? 16.772 11.482 -22.481 1.00 89.25 211 THR A O 1
ATOM 1786 N N . PRO A 1 212 ? 15.072 11.989 -21.104 1.00 86.06 212 PRO A N 1
ATOM 1787 C CA . PRO A 1 212 ? 14.842 10.608 -20.703 1.00 86.06 212 PRO A CA 1
ATOM 1788 C C . PRO A 1 212 ? 14.308 9.762 -21.858 1.00 86.06 212 PRO A C 1
ATOM 1790 O O . PRO A 1 212 ? 13.366 10.152 -22.557 1.00 86.06 212 PRO A O 1
ATOM 1793 N N . ILE A 1 213 ? 14.888 8.568 -22.020 1.00 89.75 213 ILE A N 1
ATOM 1794 C CA . ILE A 1 213 ? 14.399 7.555 -22.958 1.00 89.75 213 ILE A CA 1
ATOM 1795 C C . ILE A 1 213 ? 12.966 7.193 -22.571 1.00 89.75 213 ILE A C 1
ATOM 1797 O O . ILE A 1 213 ? 12.681 6.824 -21.431 1.00 89.75 213 ILE A O 1
ATOM 1801 N N . GLN A 1 214 ? 12.060 7.285 -23.540 1.00 88.50 214 GLN A N 1
ATOM 1802 C CA . GLN A 1 214 ? 10.667 6.922 -23.343 1.00 88.50 214 GLN A CA 1
ATOM 1803 C C . GLN A 1 214 ? 10.461 5.440 -23.630 1.00 88.50 214 GLN A C 1
ATOM 1805 O O . GLN A 1 214 ? 10.860 4.925 -24.673 1.00 88.50 214 GLN A O 1
ATOM 1810 N N . TYR A 1 215 ? 9.756 4.775 -22.723 1.00 88.62 215 TYR A N 1
ATOM 1811 C CA . TYR A 1 215 ? 9.268 3.420 -22.922 1.00 88.62 215 TYR A CA 1
ATOM 1812 C C . TYR A 1 215 ? 7.749 3.515 -23.060 1.00 88.62 215 TYR A C 1
ATOM 1814 O O . TYR A 1 215 ? 7.056 3.508 -22.039 1.00 88.62 215 TYR A O 1
ATOM 1822 N N . PRO A 1 216 ? 7.191 3.653 -24.276 1.00 85.69 216 PRO A N 1
ATOM 1823 C CA . PRO A 1 216 ? 5.745 3.636 -24.460 1.00 85.69 216 PRO A CA 1
ATOM 1824 C C . PRO A 1 216 ? 5.187 2.247 -24.124 1.00 85.69 216 PRO A C 1
ATOM 1826 O O . PRO A 1 216 ? 5.866 1.220 -24.240 1.00 85.69 216 PRO A O 1
ATOM 1829 N N . ILE A 1 217 ? 3.965 2.189 -23.602 1.00 81.19 217 ILE A N 1
ATOM 1830 C CA . ILE A 1 217 ? 3.273 0.913 -23.376 1.00 81.19 217 ILE A CA 1
ATOM 1831 C C . ILE A 1 217 ? 2.716 0.469 -24.735 1.00 81.19 217 ILE A C 1
ATOM 1833 O O . ILE A 1 217 ? 2.011 1.261 -25.360 1.00 81.19 217 ILE A O 1
ATOM 1837 N N . PRO A 1 218 ? 3.016 -0.754 -25.214 1.00 81.81 218 PRO A N 1
ATOM 1838 C CA . PRO A 1 218 ? 2.458 -1.243 -26.468 1.00 81.81 218 PRO A CA 1
ATOM 1839 C C . PRO A 1 218 ? 0.929 -1.228 -26.443 1.00 81.81 218 PRO A C 1
ATOM 1841 O O . PRO A 1 218 ? 0.312 -1.669 -25.469 1.00 81.81 218 PRO A O 1
ATOM 1844 N N . GLU A 1 219 ? 0.316 -0.760 -27.527 1.00 83.62 219 GLU A N 1
ATOM 1845 C CA . GLU A 1 219 ? -1.138 -0.757 -27.650 1.00 83.62 219 GLU A CA 1
ATOM 1846 C C . GLU A 1 219 ? -1.698 -2.182 -27.644 1.00 83.62 219 GLU A C 1
ATOM 1848 O O . GLU A 1 219 ? -1.265 -3.067 -28.389 1.00 83.62 219 GLU A O 1
ATOM 1853 N N . ASN A 1 220 ? -2.721 -2.403 -26.822 1.00 84.06 220 ASN A N 1
ATOM 1854 C CA . ASN A 1 220 ? -3.431 -3.670 -26.779 1.00 84.06 220 ASN A CA 1
ATOM 1855 C C . ASN A 1 220 ? -4.753 -3.544 -27.542 1.00 84.06 220 ASN A C 1
ATOM 1857 O O . ASN A 1 220 ? -5.724 -2.985 -27.035 1.00 84.06 220 ASN A O 1
ATOM 1861 N N . LYS A 1 221 ? -4.822 -4.144 -28.737 1.00 87.38 221 LYS A N 1
ATOM 1862 C CA . LYS A 1 221 ? -6.015 -4.108 -29.607 1.00 87.38 221 LYS A CA 1
ATOM 1863 C C . LYS A 1 221 ? -7.301 -4.590 -28.922 1.00 87.38 221 LYS A C 1
ATOM 1865 O O . LYS A 1 221 ? -8.387 -4.142 -29.282 1.00 87.38 221 LYS A O 1
ATOM 1870 N N . ARG A 1 222 ? -7.212 -5.499 -27.940 1.00 83.19 222 ARG A N 1
ATOM 1871 C CA . ARG A 1 222 ? -8.384 -5.949 -27.165 1.00 83.19 222 ARG A CA 1
ATOM 1872 C C . ARG A 1 222 ? -8.866 -4.865 -26.204 1.00 83.19 222 ARG A C 1
ATOM 1874 O O . ARG A 1 222 ? -10.073 -4.688 -26.075 1.00 83.19 222 ARG A O 1
ATOM 1881 N N . ILE A 1 223 ? -7.937 -4.143 -25.575 1.00 80.00 223 ILE A N 1
ATOM 1882 C CA . ILE A 1 223 ? -8.246 -2.999 -24.708 1.00 80.00 223 ILE A CA 1
ATOM 1883 C C . ILE A 1 223 ? -8.838 -1.860 -25.536 1.00 80.00 223 ILE A C 1
ATOM 1885 O O . ILE A 1 223 ? -9.865 -1.320 -25.146 1.00 80.00 223 ILE A O 1
ATOM 1889 N N . GLU A 1 224 ? -8.271 -1.552 -26.702 1.00 83.75 224 GLU A N 1
ATOM 1890 C CA . GLU A 1 224 ? -8.813 -0.522 -27.599 1.00 83.75 224 GLU A CA 1
ATOM 1891 C C . GLU A 1 224 ? -10.229 -0.865 -28.073 1.00 83.75 224 GLU A C 1
ATOM 1893 O O . GLU A 1 224 ? -11.148 -0.058 -27.949 1.00 83.75 224 GLU A O 1
ATOM 1898 N N . LYS A 1 225 ? -10.456 -2.116 -28.496 1.00 84.75 225 LYS A N 1
ATOM 1899 C CA . LYS A 1 225 ? -11.796 -2.617 -28.841 1.00 84.75 225 LYS A CA 1
ATOM 1900 C C . LYS A 1 225 ? -12.769 -2.589 -27.659 1.00 84.75 225 LYS A C 1
ATOM 1902 O O . LYS A 1 225 ? -13.974 -2.482 -27.865 1.00 84.75 225 LYS A O 1
ATOM 1907 N N . TYR A 1 226 ? -12.285 -2.769 -26.432 1.00 80.06 226 TYR A N 1
ATOM 1908 C CA . TYR A 1 226 ? -13.118 -2.623 -25.244 1.00 80.06 226 TYR A CA 1
ATOM 1909 C C . TYR A 1 226 ? -13.462 -1.150 -25.021 1.00 80.06 226 TYR A C 1
ATOM 1911 O O . TYR A 1 226 ? -14.639 -0.821 -24.937 1.00 80.06 226 TYR A O 1
ATOM 1919 N N . LYS A 1 227 ? -12.464 -0.259 -24.997 1.00 77.06 227 LYS A N 1
ATOM 1920 C CA . LYS A 1 227 ? -12.644 1.183 -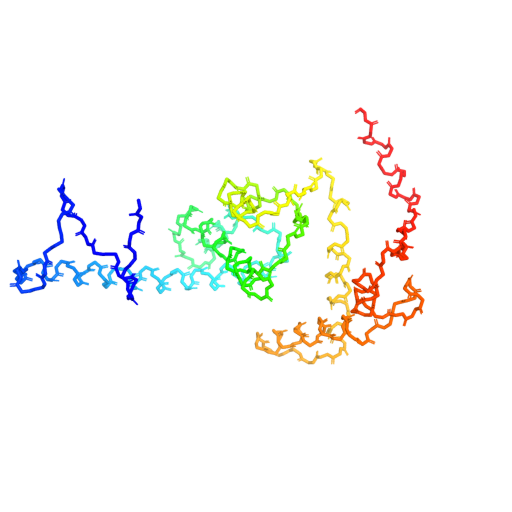24.783 1.00 77.06 227 LYS A CA 1
ATOM 1921 C C . LYS A 1 227 ? -13.588 1.804 -25.810 1.00 77.06 227 LYS A C 1
ATOM 1923 O O . LYS A 1 227 ? -14.453 2.574 -25.411 1.00 77.06 227 LYS A O 1
ATOM 1928 N N . SER A 1 228 ? -13.498 1.422 -27.084 1.00 81.50 228 SER A N 1
ATOM 1929 C CA . SER A 1 228 ? -14.377 1.945 -28.139 1.00 81.50 228 SER A CA 1
ATOM 1930 C C . SER A 1 228 ? -15.863 1.636 -27.929 1.00 81.50 228 SER A C 1
ATOM 1932 O O . SER A 1 228 ? -16.704 2.376 -28.423 1.00 81.50 228 SER A O 1
ATOM 1934 N N . LYS A 1 229 ? -16.210 0.595 -27.160 1.00 77.69 229 LYS A N 1
ATOM 1935 C CA . LYS A 1 229 ? -17.606 0.278 -26.804 1.00 77.69 229 LYS A CA 1
ATOM 1936 C C . LYS A 1 229 ? -18.183 1.174 -25.707 1.00 77.69 229 LYS A C 1
ATOM 1938 O O . LYS A 1 229 ? -19.395 1.191 -25.530 1.00 77.69 229 LYS A O 1
ATOM 1943 N N . TRP A 1 230 ? -17.326 1.862 -24.954 1.00 66.19 230 TRP A N 1
ATOM 1944 C CA . TRP A 1 230 ? -17.687 2.670 -23.782 1.00 66.19 230 TRP A CA 1
ATOM 1945 C C . TRP A 1 230 ? -17.342 4.156 -23.956 1.00 66.19 230 TRP A C 1
ATOM 1947 O O . TRP A 1 230 ? -17.387 4.919 -22.991 1.00 66.19 230 TRP A O 1
ATOM 1957 N N . ILE A 1 231 ? -16.947 4.560 -25.165 1.00 59.81 231 ILE A N 1
ATOM 1958 C CA . ILE A 1 231 ? -16.886 5.961 -25.578 1.00 59.81 231 ILE A CA 1
ATOM 1959 C C . ILE A 1 231 ? -18.247 6.248 -26.223 1.00 59.81 231 ILE A C 1
ATOM 1961 O O . ILE A 1 231 ? -18.457 5.940 -27.393 1.00 59.81 231 ILE A O 1
ATOM 1965 N N . ALA A 1 232 ? -19.178 6.740 -25.408 1.00 49.06 232 ALA A N 1
ATOM 1966 C CA . ALA A 1 232 ? -20.441 7.349 -25.811 1.00 49.06 232 ALA A CA 1
ATOM 1967 C C . ALA A 1 232 ? -20.447 8.790 -25.296 1.00 49.06 232 ALA A C 1
ATOM 1969 O O . ALA A 1 232 ? -19.949 8.987 -24.160 1.00 49.06 232 ALA A O 1
#

Secondary structure (DSSP, 8-state):
-----TT---PPPPTT-PPPPGGG--HHHHHHHHHHHHHHHHHHHHHHHHHHHHHHHHHHTTT---HHHHHHHHHHHTT----HHHHHHHHHHHHHHHHHHHHHH-TT----EEE-S-TTTTSHHHHHHHHHTTPPEEEPPTT-GGGGHHHHHHHHHHHHHHHHHS---SHHHHHHHHHHHHHHHHHT--BGGGTTB-HHHHHHHHHH-SSPPP-PPPP-HHHHHHHTTS--

Sequence (232 aa):
MKKYDSNDEEGLHDRRGHHKTDDKVDELERLRRENLRLKRQIEEKENIELAELIREYDDRFYHILGYRRMTVWINHFNGKNYNKNRIHRIMKKLVFQTFDKAIVASPEANPVFHSDRDFQYTSKVFQAKLRENKMEQSMSHVGRCIDNGPTEGLWGIIKSEMYCMYEVTDEKSLRKAIESYIKFYNSERPQKRYGCKTPAEVRTEVLETNTPIQYPIPENKRIEKYKSKWIA

pLDDT: mean 81.35, std 14.79, range [27.34, 96.88]

Radius of gyration: 23.73 Å; chains: 1; bounding box: 42×50×74 Å

Foldseek 3Di:
DDDDDPPPDPADADPVRDDDDPVRDDPVRVVVSVVVVVVVVVVVVVLVVLLVLLVVVCVVVVNPDDLVNSQVCCCVPVVHNDDSVSSVVSVLVVVVVVVVVVCVVPVPDAEADEDECDPSCVDPVNVVVNVVSNHHYHYDDVPCPCVCVVVVVVVVCCVVVLVVPFDDDDPVSVVVSSVVVVCCQAQPQQDVLVVRDHVVVLVVQVVVDPDRDDRDDDDDPVVVVVVVVVPD